Protein AF-A0A6P1ZFP4-F1 (afdb_monomer_lite)

pLDDT: mean 76.43, std 18.22, range [35.16, 96.94]

Structure (mmCIF, N/CA/C/O backbone):
data_AF-A0A6P1ZFP4-F1
#
_entry.id   AF-A0A6P1ZFP4-F1
#
loop_
_atom_site.group_PDB
_atom_site.id
_atom_site.type_symbol
_atom_site.label_atom_id
_atom_site.label_alt_id
_atom_site.label_comp_id
_atom_site.label_asym_id
_atom_site.label_entity_id
_atom_site.label_seq_id
_atom_site.pdbx_PDB_ins_code
_atom_site.Cartn_x
_atom_site.Cartn_y
_atom_site.Cartn_z
_atom_site.occupancy
_atom_site.B_iso_or_equiv
_atom_site.auth_seq_id
_atom_site.auth_comp_id
_atom_site.auth_asym_id
_atom_site.auth_atom_id
_atom_site.pdbx_PDB_model_num
ATOM 1 N N . MET A 1 1 ? -63.102 39.895 -19.842 1.00 38.47 1 MET A N 1
ATOM 2 C CA . MET A 1 1 ? -62.285 38.772 -20.353 1.00 38.47 1 MET A CA 1
ATOM 3 C C . MET A 1 1 ? -60.974 39.329 -20.902 1.00 38.47 1 MET A C 1
ATOM 5 O O . MET A 1 1 ? -60.994 39.958 -21.950 1.00 38.47 1 MET A O 1
ATOM 9 N N . LYS A 1 2 ? -59.855 39.195 -20.175 1.00 37.94 2 LYS A N 1
ATOM 10 C CA . LYS A 1 2 ? -58.508 39.557 -20.659 1.00 37.94 2 LYS A CA 1
ATOM 11 C C . LYS A 1 2 ? -57.759 38.260 -20.965 1.00 37.94 2 LYS A C 1
ATOM 13 O O . LYS A 1 2 ? -57.607 37.426 -20.080 1.00 37.94 2 LYS A O 1
ATOM 18 N N . ALA A 1 3 ? -57.360 38.083 -22.222 1.00 39.78 3 ALA A N 1
ATOM 19 C CA . ALA A 1 3 ? -56.638 36.910 -22.696 1.00 39.78 3 ALA A CA 1
ATOM 20 C C . ALA A 1 3 ? -55.200 36.893 -22.150 1.00 39.78 3 ALA A C 1
ATOM 22 O O . ALA A 1 3 ? -54.473 37.882 -22.261 1.00 39.78 3 ALA A O 1
ATOM 23 N N . ALA A 1 4 ? -54.797 35.761 -21.574 1.00 43.34 4 ALA A N 1
ATOM 24 C CA . ALA A 1 4 ? -53.428 35.495 -21.156 1.00 43.34 4 ALA A CA 1
ATOM 25 C C . ALA A 1 4 ? -52.544 35.231 -22.388 1.00 43.34 4 ALA A C 1
ATOM 27 O O . ALA A 1 4 ? -52.816 34.325 -23.175 1.00 43.34 4 ALA A O 1
ATOM 28 N N . ARG A 1 5 ? -51.475 36.019 -22.559 1.00 43.44 5 ARG A N 1
ATOM 29 C CA . AR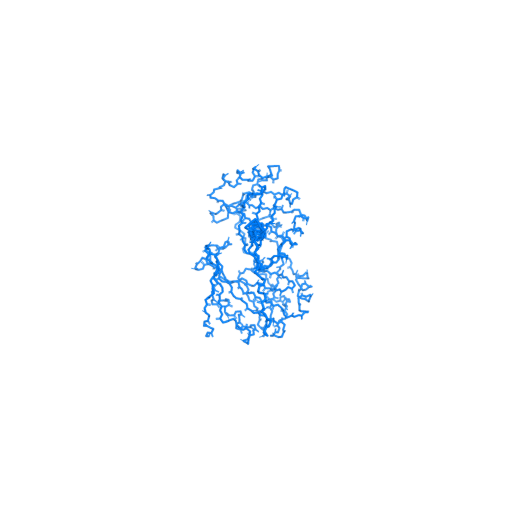G A 1 5 ? -50.406 35.758 -23.536 1.00 43.44 5 ARG A CA 1
ATOM 30 C C . ARG A 1 5 ? -49.386 34.813 -22.904 1.00 43.44 5 ARG A C 1
ATOM 32 O O . ARG A 1 5 ? -48.614 35.218 -22.042 1.00 43.44 5 ARG A O 1
ATOM 39 N N . THR A 1 6 ? -49.366 33.565 -23.351 1.00 46.28 6 THR A N 1
ATOM 40 C CA . THR A 1 6 ? -48.304 32.59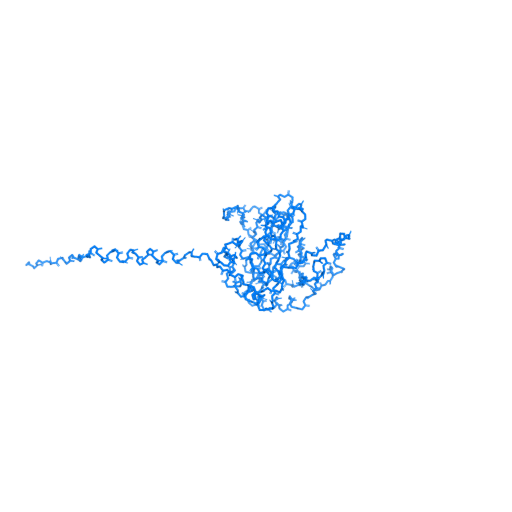8 -23.055 1.00 46.28 6 THR A CA 1
ATOM 41 C C . THR A 1 6 ? -47.050 32.940 -23.864 1.00 46.28 6 THR A C 1
ATOM 43 O O . THR A 1 6 ? -47.033 32.861 -25.092 1.00 46.28 6 THR A O 1
ATOM 46 N N . MET A 1 7 ? -45.985 33.335 -23.168 1.00 36.91 7 MET A N 1
ATOM 47 C CA . MET A 1 7 ? -44.668 33.617 -23.739 1.00 36.91 7 MET A CA 1
ATOM 48 C C . MET A 1 7 ? -43.914 32.292 -23.931 1.00 36.91 7 MET A C 1
ATOM 50 O O . MET A 1 7 ? -43.395 31.716 -22.980 1.00 36.91 7 MET A O 1
ATOM 54 N N . LYS A 1 8 ? -43.884 31.768 -25.163 1.00 43.94 8 LYS A N 1
ATOM 55 C CA . LYS A 1 8 ? -43.031 30.624 -25.524 1.00 43.94 8 LYS A CA 1
ATOM 56 C C . LYS A 1 8 ? -41.588 31.112 -25.676 1.00 43.94 8 LYS A C 1
ATOM 58 O O . LYS A 1 8 ? -41.268 31.749 -26.679 1.00 43.94 8 LYS A O 1
ATOM 63 N N . LEU A 1 9 ? -40.723 30.799 -24.709 1.00 46.34 9 LEU A N 1
ATOM 64 C CA . LEU A 1 9 ? -39.272 30.939 -24.864 1.00 46.34 9 LEU A CA 1
ATOM 65 C C . LEU A 1 9 ? -38.813 30.012 -26.000 1.00 46.34 9 LEU A C 1
ATOM 67 O O . LEU A 1 9 ? -38.795 28.791 -25.858 1.00 46.34 9 LEU A O 1
ATOM 71 N N . ARG A 1 10 ? -38.476 30.588 -27.156 1.00 49.62 10 ARG A N 1
ATOM 72 C CA . ARG A 1 10 ? -37.799 29.878 -28.244 1.00 49.62 10 ARG A CA 1
ATOM 73 C C . ARG A 1 10 ? -36.299 29.988 -28.003 1.00 49.62 10 ARG A C 1
ATOM 75 O O . ARG A 1 10 ? -35.696 30.991 -28.369 1.00 49.62 10 ARG A O 1
ATOM 82 N N . PHE A 1 11 ? -35.702 28.968 -27.394 1.00 47.78 11 PHE A N 1
ATOM 83 C CA . PHE A 1 11 ? -34.252 28.813 -27.438 1.00 47.78 11 PHE A CA 1
ATOM 84 C C . PHE A 1 11 ? -33.867 28.464 -28.875 1.00 47.78 11 PHE A C 1
ATOM 86 O O . PHE A 1 11 ? -34.254 27.425 -29.409 1.00 47.78 11 PHE A O 1
ATOM 93 N N . SER A 1 12 ? -33.166 29.376 -29.536 1.00 51.72 12 SER A N 1
ATOM 94 C CA . SER A 1 12 ? -32.609 29.149 -30.861 1.00 51.72 12 SER A CA 1
ATOM 95 C C . SER A 1 12 ? -31.590 28.007 -30.794 1.00 51.72 12 SER A C 1
ATOM 97 O O . SER A 1 12 ? -30.723 27.996 -29.921 1.00 51.72 12 SER A O 1
ATOM 99 N N . ILE A 1 13 ? -31.685 27.075 -31.746 1.00 55.72 13 ILE A N 1
ATOM 100 C CA . ILE A 1 13 ? -30.852 25.868 -31.908 1.00 55.72 13 ILE A CA 1
ATOM 101 C C . ILE A 1 13 ? -29.339 26.083 -31.643 1.00 55.72 13 ILE A C 1
ATOM 103 O O . ILE A 1 13 ? -28.744 25.202 -31.024 1.00 55.72 13 ILE A O 1
ATOM 107 N N . PRO A 1 14 ? -28.702 27.230 -31.982 1.00 54.09 14 PRO A N 1
ATOM 108 C CA . PRO A 1 14 ? -27.283 27.453 -31.684 1.00 54.09 14 PRO A CA 1
ATOM 109 C C . PRO A 1 14 ? -26.960 27.489 -30.183 1.00 54.09 14 PRO A C 1
ATOM 111 O O . PRO A 1 14 ? -25.905 27.021 -29.773 1.00 54.09 14 PRO A O 1
ATOM 114 N N . VAL A 1 15 ? -27.870 28.006 -29.350 1.00 56.97 15 VAL A N 1
ATOM 115 C CA . VAL A 1 15 ? -27.661 28.129 -27.895 1.00 56.97 15 VAL A CA 1
ATOM 116 C C . VAL A 1 15 ? -27.719 26.755 -27.230 1.00 56.97 15 VAL A C 1
ATOM 118 O O . VAL A 1 15 ? -26.900 26.451 -26.369 1.00 56.97 15 VAL A O 1
ATOM 121 N N . LEU A 1 16 ? -28.634 25.894 -27.683 1.00 54.38 16 LEU A N 1
ATOM 122 C CA . LEU A 1 16 ? -28.721 24.504 -27.229 1.00 54.38 16 LEU A CA 1
ATOM 123 C C . LEU A 1 16 ? -27.471 23.701 -27.612 1.00 54.38 16 LEU A C 1
ATOM 125 O O . LEU A 1 16 ? -27.002 22.890 -26.819 1.00 54.38 16 LEU A O 1
ATOM 129 N N . LEU A 1 17 ? -26.903 23.966 -28.791 1.00 55.00 17 LEU A N 1
ATOM 130 C CA . LEU A 1 17 ? -25.682 23.315 -29.266 1.00 55.00 17 LEU A CA 1
ATOM 131 C C . LEU A 1 17 ? -24.443 23.754 -28.473 1.00 55.00 17 LEU A C 1
ATOM 133 O O . LEU A 1 17 ? -23.638 22.911 -28.094 1.00 55.00 17 LEU A O 1
ATOM 137 N N . ILE A 1 18 ? -24.320 25.045 -28.151 1.00 60.88 18 ILE A N 1
ATOM 138 C CA . ILE A 1 18 ? -23.217 25.568 -27.327 1.00 60.88 18 ILE A CA 1
ATOM 139 C C . ILE A 1 18 ? -23.285 25.006 -25.902 1.00 60.88 18 ILE A C 1
ATOM 141 O O . ILE A 1 18 ? -22.265 24.582 -25.365 1.00 60.88 18 ILE A O 1
ATOM 145 N N . VAL A 1 19 ? -24.479 24.939 -25.306 1.00 59.69 19 VAL A N 1
ATOM 146 C CA . VAL A 1 19 ? -24.668 24.351 -23.970 1.00 59.69 19 VAL A CA 1
ATOM 147 C C . VAL A 1 19 ? -24.377 22.848 -23.986 1.00 59.69 19 VAL A C 1
ATOM 149 O O . VAL A 1 19 ? -23.682 22.362 -23.101 1.00 59.69 19 VAL A O 1
ATOM 152 N N . ALA A 1 20 ? -24.816 22.111 -25.010 1.00 58.91 20 ALA A N 1
ATOM 153 C CA . ALA A 1 20 ? -24.520 20.684 -25.140 1.00 58.91 20 ALA A CA 1
ATOM 154 C C . ALA A 1 20 ? -23.019 20.405 -25.334 1.00 58.91 20 ALA A C 1
ATOM 156 O O . ALA A 1 20 ? -22.498 19.465 -24.742 1.00 58.91 20 ALA A O 1
ATOM 157 N N . VAL A 1 21 ? -22.309 21.236 -26.105 1.00 56.94 21 VAL A N 1
ATOM 158 C CA . VAL A 1 21 ? -20.851 21.130 -26.282 1.00 56.94 21 VAL A CA 1
ATOM 159 C C . VAL A 1 21 ? -20.113 21.501 -24.995 1.00 56.94 21 VAL A C 1
ATOM 161 O O . VAL A 1 21 ? -19.202 20.782 -24.604 1.00 56.94 21 VAL A O 1
ATOM 164 N N . ALA A 1 22 ? -20.530 22.549 -24.280 1.00 54.81 22 ALA A N 1
ATOM 165 C CA . ALA A 1 22 ? -19.939 22.918 -22.992 1.00 54.81 22 ALA A CA 1
ATOM 166 C C . ALA A 1 22 ? -20.158 21.837 -21.918 1.00 54.81 22 ALA A C 1
ATOM 168 O O . ALA A 1 22 ? -19.240 21.532 -21.160 1.00 54.81 22 ALA A O 1
ATOM 169 N N . ILE A 1 23 ? -21.337 21.205 -21.894 1.00 56.38 23 ILE A N 1
ATOM 170 C CA . ILE A 1 23 ? -21.636 20.066 -21.017 1.00 56.38 23 ILE A CA 1
ATOM 171 C C . ILE A 1 23 ? -20.815 18.842 -21.441 1.00 56.38 23 ILE A C 1
ATOM 173 O O . ILE A 1 23 ? -20.198 18.216 -20.592 1.00 56.38 23 ILE A O 1
ATOM 177 N N . ALA A 1 24 ? -20.721 18.521 -22.734 1.00 47.91 24 ALA A N 1
ATOM 178 C CA . ALA A 1 24 ? -19.927 17.387 -23.214 1.00 47.91 24 ALA A CA 1
ATOM 179 C C . ALA A 1 24 ? -18.417 17.566 -22.966 1.00 47.91 24 ALA A C 1
ATOM 181 O O . ALA A 1 24 ? -17.735 16.599 -22.634 1.00 47.91 24 ALA A O 1
ATOM 182 N N . ILE A 1 25 ? -17.896 18.791 -23.080 1.00 48.88 25 ILE A N 1
ATOM 183 C CA . ILE A 1 25 ? -16.517 19.125 -22.704 1.00 48.88 25 ILE A CA 1
ATOM 184 C C . ILE A 1 25 ? -16.365 19.016 -21.180 1.00 48.88 25 ILE A C 1
ATOM 186 O O . ILE A 1 25 ? -15.467 18.322 -20.719 1.00 48.88 25 ILE A O 1
ATOM 190 N N . GLY A 1 26 ? -17.286 19.584 -20.395 1.00 39.91 26 GLY A N 1
ATOM 191 C CA . GLY A 1 26 ? -17.287 19.463 -18.932 1.00 39.91 26 GLY A CA 1
ATOM 192 C C . GLY A 1 26 ? -17.335 18.012 -18.431 1.00 39.91 26 GLY A C 1
ATOM 193 O O . GLY A 1 26 ? -16.608 17.664 -17.507 1.00 39.91 26 GLY A O 1
ATOM 194 N N . PHE A 1 27 ? -18.106 17.138 -19.086 1.00 42.03 27 PHE A N 1
ATOM 195 C CA . PHE A 1 27 ? -18.176 15.706 -18.772 1.00 42.03 27 PHE A CA 1
ATOM 196 C C . PHE A 1 27 ? -16.938 14.925 -19.227 1.00 42.03 27 PHE A C 1
ATOM 198 O O . PHE A 1 27 ? -16.546 13.982 -18.546 1.00 42.03 27 PHE A O 1
ATOM 205 N N . LYS A 1 28 ? -16.279 15.316 -20.328 1.00 37.56 28 LYS A N 1
ATOM 206 C CA . LYS A 1 28 ? -14.995 14.711 -20.727 1.00 37.56 28 LYS A CA 1
ATOM 207 C C . LYS A 1 28 ? -13.862 15.036 -19.751 1.00 37.56 28 LYS A C 1
ATOM 209 O O . LYS A 1 28 ? -12.974 14.209 -19.583 1.00 37.56 28 LYS A O 1
ATOM 214 N N . TYR A 1 29 ? -13.910 16.189 -19.085 1.00 41.69 29 TYR A N 1
ATOM 215 C CA . TYR A 1 29 ? -12.939 16.557 -18.048 1.00 41.69 29 TYR A CA 1
ATOM 216 C C . TYR A 1 29 ? -13.292 16.026 -16.647 1.00 41.69 29 TYR A C 1
ATOM 218 O O . TYR A 1 29 ? -12.421 15.995 -15.784 1.00 41.69 29 TYR A O 1
ATOM 226 N N . ALA A 1 30 ? -14.524 15.560 -16.414 1.00 38.69 30 ALA A N 1
ATOM 227 C CA . ALA A 1 30 ? -14.966 15.075 -15.101 1.00 38.69 30 ALA A CA 1
ATOM 228 C C . ALA A 1 30 ? -14.474 13.656 -14.735 1.00 38.69 30 ALA A C 1
ATOM 230 O O . ALA A 1 30 ? -14.651 13.236 -13.595 1.00 38.69 30 ALA A O 1
ATOM 231 N N . HIS A 1 31 ? -13.838 12.926 -15.660 1.00 46.97 31 HIS A N 1
ATOM 232 C CA . HIS A 1 31 ? -13.313 11.574 -15.412 1.00 46.97 31 HIS A CA 1
ATOM 233 C C . HIS A 1 31 ? -11.935 11.329 -16.044 1.00 46.97 31 HIS A C 1
ATOM 235 O O . HIS A 1 31 ? -11.637 10.215 -16.474 1.00 46.97 31 HIS A O 1
ATOM 241 N N . ALA A 1 32 ? -11.075 12.349 -16.117 1.00 59.62 32 ALA A N 1
ATOM 242 C CA . ALA A 1 32 ? -9.662 12.082 -16.362 1.00 59.62 32 ALA A CA 1
ATOM 243 C C . ALA A 1 32 ? -9.107 11.354 -15.127 1.00 59.62 32 ALA A C 1
ATOM 245 O O . ALA A 1 32 ? -9.065 11.925 -14.038 1.00 59.62 32 ALA A O 1
ATOM 246 N N . GLN A 1 33 ? -8.756 10.075 -15.282 1.00 77.81 33 GLN A N 1
ATOM 247 C CA . GLN A 1 33 ? -8.064 9.299 -14.253 1.00 77.81 33 GLN A CA 1
ATOM 248 C C . GLN A 1 33 ? -6.852 10.092 -13.765 1.00 77.81 33 GLN A C 1
ATOM 250 O O . GLN A 1 33 ? -6.087 10.604 -14.584 1.00 77.81 33 GLN A O 1
ATOM 255 N N . ALA A 1 34 ? -6.701 10.227 -12.447 1.00 89.94 34 ALA A N 1
ATOM 256 C CA . ALA A 1 34 ? -5.588 10.968 -11.873 1.00 89.94 34 ALA A CA 1
ATOM 257 C C . ALA A 1 34 ? -4.262 10.317 -12.283 1.00 89.94 34 ALA A C 1
ATOM 259 O O . ALA A 1 34 ? -4.114 9.095 -12.208 1.00 89.94 34 ALA A O 1
ATOM 260 N N . GLN A 1 35 ? -3.311 11.133 -12.731 1.00 94.06 35 GLN A N 1
ATOM 261 C CA . GLN A 1 35 ? -2.042 10.673 -13.290 1.00 94.06 35 GLN A CA 1
ATOM 262 C C . GLN A 1 35 ? -0.862 11.226 -12.500 1.00 94.06 35 GLN A C 1
ATOM 264 O O . GLN A 1 35 ? -0.831 12.415 -12.176 1.00 94.06 35 GLN A O 1
ATOM 269 N N . PHE A 1 36 ? 0.114 10.363 -12.228 1.00 93.75 36 PHE A N 1
ATOM 270 C CA . PHE A 1 36 ? 1.433 10.760 -11.759 1.00 93.75 36 PHE A CA 1
ATOM 271 C C . PHE A 1 36 ? 2.450 10.541 -12.870 1.00 93.75 36 PHE A C 1
ATOM 273 O O . PHE A 1 36 ? 2.776 9.399 -13.199 1.00 93.75 36 PHE A O 1
ATOM 280 N N . ASP A 1 37 ? 2.958 11.640 -13.422 1.00 94.69 37 ASP A N 1
ATOM 281 C CA . ASP A 1 37 ? 3.977 11.591 -14.462 1.00 94.69 37 ASP A CA 1
ATOM 282 C C . ASP A 1 37 ? 5.369 11.468 -13.836 1.00 94.69 37 ASP A C 1
ATOM 284 O O . ASP A 1 37 ? 5.882 12.368 -13.160 1.00 94.69 37 ASP A O 1
ATOM 288 N N . VAL A 1 38 ? 5.973 10.298 -14.017 1.00 92.75 38 VAL A N 1
ATOM 289 C CA . VAL A 1 38 ? 7.337 10.023 -13.588 1.00 92.75 38 VAL A CA 1
ATOM 290 C C . VAL A 1 38 ? 8.271 10.798 -14.505 1.00 92.75 38 VAL A C 1
ATOM 292 O O . VAL A 1 38 ? 8.237 10.640 -15.717 1.00 92.75 38 VAL A O 1
ATOM 295 N N . SER A 1 39 ? 9.149 11.609 -13.922 1.00 93.75 39 SER A N 1
ATOM 296 C CA . SER A 1 39 ? 10.196 12.317 -14.653 1.00 93.75 39 SER A CA 1
ATOM 297 C C . SER A 1 39 ? 11.565 11.826 -14.202 1.00 93.75 39 SER A C 1
ATOM 299 O O . SER A 1 39 ? 11.722 11.360 -13.071 1.00 93.75 39 SER A O 1
ATOM 301 N N . CYS A 1 40 ? 12.598 12.011 -15.025 1.00 94.44 40 CYS A N 1
ATOM 302 C CA . CYS A 1 40 ? 13.964 11.662 -14.626 1.00 94.44 40 CYS A CA 1
ATOM 303 C C . CYS A 1 40 ? 14.439 12.420 -13.378 1.00 94.44 40 CYS A C 1
ATOM 305 O O . CYS A 1 40 ? 15.275 11.915 -12.639 1.00 94.44 40 CYS A O 1
ATOM 307 N N . SER A 1 41 ? 13.867 13.593 -13.080 1.00 94.38 41 SER A N 1
ATOM 308 C CA . SER A 1 41 ? 14.185 14.341 -11.855 1.00 94.38 41 SER A CA 1
ATOM 309 C C . SER A 1 41 ? 13.621 13.695 -10.577 1.00 94.38 41 SER A C 1
ATOM 311 O O . SER A 1 41 ? 14.126 13.932 -9.474 1.00 94.38 41 SER A O 1
ATOM 313 N N . HIS A 1 42 ? 12.602 12.838 -10.710 1.00 94.62 42 HIS A N 1
ATOM 314 C CA . HIS A 1 42 ? 12.065 12.050 -9.601 1.00 94.62 42 HIS A CA 1
ATOM 315 C C . HIS A 1 42 ? 12.967 10.868 -9.238 1.00 94.62 42 HIS A C 1
ATOM 317 O O . HIS A 1 42 ? 12.795 10.302 -8.163 1.00 94.62 42 HIS A O 1
ATOM 323 N N . LEU A 1 43 ? 13.930 10.494 -10.086 1.00 92.94 43 LEU A N 1
ATOM 324 C CA . LEU A 1 43 ? 14.656 9.231 -9.986 1.00 92.94 43 LEU A CA 1
ATOM 325 C C . LEU A 1 43 ? 16.148 9.444 -9.690 1.00 92.94 43 LEU A C 1
ATOM 327 O O . LEU A 1 43 ? 16.797 10.325 -10.241 1.00 92.94 43 LEU A O 1
ATOM 331 N N . LYS A 1 44 ? 16.699 8.611 -8.804 1.00 89.00 44 LYS A N 1
ATOM 332 C CA . LYS A 1 44 ? 18.143 8.449 -8.571 1.00 89.00 44 LYS A CA 1
ATOM 333 C C . LYS A 1 44 ? 18.744 7.375 -9.472 1.00 89.00 44 LYS A C 1
ATOM 335 O O . LYS A 1 44 ? 19.856 7.543 -9.952 1.00 89.00 44 LYS A O 1
ATOM 340 N N . LYS A 1 45 ? 18.041 6.252 -9.630 1.00 87.69 45 LYS A N 1
ATOM 341 C CA . LYS A 1 45 ? 18.444 5.118 -10.472 1.00 87.69 45 LYS A CA 1
ATOM 342 C C . LYS A 1 45 ? 17.216 4.310 -10.890 1.00 87.69 45 LYS A C 1
ATOM 344 O O . LYS A 1 45 ? 16.202 4.309 -10.191 1.00 87.69 45 LYS A O 1
ATOM 349 N N . MET A 1 46 ? 17.339 3.594 -11.996 1.00 88.94 46 MET A N 1
ATOM 350 C CA . MET A 1 46 ? 16.421 2.549 -12.436 1.00 88.94 46 MET A CA 1
ATOM 351 C C . MET A 1 46 ? 17.207 1.262 -12.626 1.00 88.94 46 MET A C 1
ATOM 353 O O . MET A 1 46 ? 18.368 1.305 -13.022 1.00 88.94 46 MET A O 1
ATOM 357 N N . TYR A 1 47 ? 16.590 0.117 -12.370 1.00 83.50 47 TYR A N 1
ATOM 358 C CA . TYR A 1 47 ? 17.219 -1.164 -12.673 1.00 83.50 47 TYR A CA 1
ATOM 359 C C . TYR A 1 47 ? 16.177 -2.214 -13.032 1.00 83.50 47 TYR A C 1
ATOM 361 O O . TYR A 1 47 ? 15.054 -2.209 -12.522 1.00 83.50 47 TYR A O 1
ATOM 369 N N . VAL A 1 48 ? 16.568 -3.121 -13.922 1.00 82.19 48 VAL A N 1
ATOM 370 C CA . VAL A 1 48 ? 15.743 -4.251 -14.348 1.00 82.19 48 VAL A CA 1
ATOM 371 C C . VAL A 1 48 ? 16.174 -5.483 -13.581 1.00 82.19 48 VAL A C 1
ATOM 373 O O . VAL A 1 48 ? 17.281 -5.973 -13.795 1.00 82.19 48 VAL A O 1
ATOM 376 N N . TYR A 1 49 ? 15.292 -6.003 -12.737 1.00 73.12 49 TYR A N 1
ATOM 377 C CA . TYR A 1 49 ? 15.546 -7.208 -11.959 1.00 73.12 49 TYR A CA 1
ATOM 378 C C . TYR A 1 49 ? 14.551 -8.307 -12.317 1.00 73.12 49 TYR A C 1
ATOM 380 O O . TYR A 1 49 ? 13.449 -8.052 -12.811 1.00 73.12 49 TYR A O 1
ATOM 388 N N . GLU A 1 50 ? 14.958 -9.544 -12.055 1.00 67.06 50 GLU A N 1
ATOM 389 C CA . GLU A 1 50 ? 14.087 -10.704 -12.150 1.00 67.06 50 GLU A CA 1
ATOM 390 C C . GLU A 1 50 ? 13.822 -11.231 -10.750 1.00 67.06 50 GLU A C 1
ATOM 392 O O . GLU A 1 50 ? 14.744 -11.542 -9.998 1.00 67.06 50 GLU A O 1
ATOM 397 N N . LEU A 1 51 ? 12.549 -11.328 -10.393 1.00 59.53 51 LEU A N 1
ATOM 398 C CA . LEU A 1 51 ? 12.130 -11.904 -9.127 1.00 59.53 51 LEU A CA 1
ATOM 399 C C . LEU A 1 51 ? 11.091 -12.972 -9.418 1.00 59.53 51 LEU A C 1
ATOM 401 O O . LEU A 1 51 ? 10.026 -12.673 -9.954 1.00 59.53 51 LEU A O 1
ATOM 405 N N . ARG A 1 52 ? 11.418 -14.220 -9.061 1.00 58.69 52 ARG A N 1
ATOM 406 C CA . ARG A 1 52 ? 10.521 -15.380 -9.201 1.00 58.69 52 ARG A CA 1
ATOM 407 C C . ARG A 1 52 ? 9.960 -15.527 -10.629 1.00 58.69 52 ARG A C 1
ATOM 409 O O . ARG A 1 52 ? 8.760 -15.652 -10.840 1.00 58.69 52 ARG A O 1
ATOM 416 N N . GLY A 1 53 ? 10.843 -15.442 -11.628 1.00 62.91 53 GLY A N 1
ATOM 417 C CA . GLY A 1 53 ? 10.483 -15.593 -13.044 1.00 62.91 53 GLY A CA 1
ATOM 418 C C . GLY A 1 53 ? 9.720 -14.415 -13.658 1.00 62.91 53 GLY A C 1
ATOM 419 O O . GLY A 1 53 ? 9.257 -14.523 -14.789 1.00 62.91 53 GLY A O 1
ATOM 420 N N . GLN A 1 54 ? 9.580 -13.296 -12.941 1.00 65.69 54 GLN A N 1
ATOM 421 C CA . GLN A 1 54 ? 9.001 -12.064 -13.472 1.00 65.69 54 GLN A CA 1
ATOM 422 C C . GLN A 1 54 ? 10.066 -10.996 -13.657 1.00 65.69 54 GLN A C 1
ATOM 424 O O . GLN A 1 54 ? 10.814 -10.692 -12.727 1.00 65.69 54 GLN A O 1
ATOM 429 N N . THR A 1 55 ? 10.073 -10.377 -14.832 1.00 76.25 55 THR A N 1
ATOM 430 C CA . THR A 1 55 ? 10.889 -9.198 -15.098 1.00 76.25 55 THR A CA 1
ATOM 431 C C . THR A 1 55 ? 10.169 -7.949 -14.606 1.00 76.25 55 THR A C 1
ATOM 433 O O . THR A 1 55 ? 9.020 -7.687 -14.976 1.00 76.25 55 THR A O 1
ATOM 436 N N . LYS A 1 56 ? 10.865 -7.145 -13.799 1.00 82.12 56 LYS A N 1
ATOM 437 C CA . LYS A 1 56 ? 10.358 -5.872 -13.294 1.00 82.12 56 LYS A CA 1
ATOM 438 C C . LYS A 1 56 ? 11.360 -4.742 -13.528 1.00 82.12 56 LYS A C 1
ATOM 440 O O . LYS A 1 56 ? 12.561 -4.912 -13.322 1.00 82.12 56 LYS A O 1
ATOM 445 N N . LEU A 1 57 ? 10.852 -3.576 -13.915 1.00 83.81 57 LEU A N 1
ATOM 446 C CA . LEU A 1 57 ? 11.584 -2.312 -13.889 1.00 83.81 57 LEU A CA 1
ATOM 447 C C . LEU A 1 57 ? 11.339 -1.645 -12.538 1.00 83.81 57 LEU A C 1
ATOM 449 O O . LEU A 1 57 ? 10.198 -1.308 -12.220 1.00 83.81 57 LEU A O 1
ATOM 453 N N . ASN A 1 58 ? 12.393 -1.479 -11.742 1.00 83.56 58 ASN A N 1
ATOM 454 C CA . ASN A 1 58 ? 12.315 -0.764 -10.478 1.00 83.56 58 ASN A CA 1
ATOM 455 C C . ASN A 1 58 ? 12.737 0.695 -10.616 1.00 83.56 58 ASN A C 1
ATOM 457 O O . ASN A 1 58 ? 13.682 1.013 -11.344 1.00 83.56 58 ASN A O 1
ATOM 461 N N . PHE A 1 59 ? 12.110 1.542 -9.809 1.00 83.62 59 PHE A N 1
ATOM 462 C CA . PHE A 1 59 ? 12.482 2.934 -9.625 1.00 83.62 59 PHE A CA 1
ATOM 463 C C . PHE A 1 59 ? 13.101 3.114 -8.244 1.00 83.62 59 PHE A C 1
ATOM 465 O O . PHE A 1 59 ? 12.631 2.551 -7.259 1.00 83.62 59 PHE A O 1
ATOM 472 N N . VAL A 1 60 ? 14.173 3.894 -8.170 1.00 82.44 60 VAL A N 1
ATOM 473 C CA . VAL A 1 60 ? 14.670 4.419 -6.901 1.00 82.44 60 VAL A CA 1
ATOM 474 C C . VAL A 1 60 ? 14.570 5.919 -6.970 1.00 82.44 60 VAL A C 1
ATOM 476 O O . VAL A 1 60 ? 15.211 6.551 -7.807 1.00 82.44 60 VAL A O 1
ATOM 479 N N . GLU A 1 61 ? 13.763 6.484 -6.091 1.00 87.12 61 GLU A N 1
ATOM 480 C CA . GLU A 1 61 ? 13.364 7.877 -6.145 1.00 87.12 61 GLU A CA 1
ATOM 481 C C . GLU A 1 61 ? 14.377 8.794 -5.443 1.00 87.12 61 GLU A C 1
ATOM 483 O O . GLU A 1 61 ? 15.085 8.424 -4.495 1.00 87.12 61 GLU A O 1
ATOM 488 N N . THR A 1 62 ? 14.441 10.043 -5.897 1.00 86.75 62 THR A N 1
ATOM 489 C CA . THR A 1 62 ? 15.051 11.133 -5.130 1.00 86.75 62 THR A CA 1
ATOM 490 C C . THR A 1 62 ? 14.190 11.450 -3.908 1.00 86.75 62 THR A C 1
ATOM 492 O O . THR A 1 62 ? 13.014 11.103 -3.868 1.00 86.75 62 THR A O 1
ATOM 495 N N . SER A 1 63 ? 14.732 12.147 -2.901 1.00 83.00 63 SER A N 1
ATOM 496 C CA . SER A 1 63 ? 13.915 12.581 -1.752 1.00 83.00 63 SER A CA 1
ATOM 497 C C . SER A 1 63 ? 12.720 13.433 -2.197 1.00 83.00 63 SER A C 1
ATOM 499 O O . SER A 1 63 ? 11.630 13.293 -1.659 1.00 83.00 63 SER A O 1
ATOM 501 N N . LYS A 1 64 ? 12.919 14.255 -3.236 1.00 91.00 64 LYS A N 1
ATOM 502 C CA . LYS A 1 64 ? 11.852 15.025 -3.874 1.00 91.00 64 LYS A CA 1
ATOM 503 C C . LYS A 1 64 ? 10.842 14.123 -4.592 1.00 91.00 64 LYS A C 1
ATOM 505 O O . LYS A 1 64 ? 9.650 14.311 -4.408 1.00 91.00 64 LYS A O 1
ATOM 510 N N . GLY A 1 65 ? 11.302 13.133 -5.362 1.00 89.31 65 GLY A N 1
ATOM 511 C CA . GLY A 1 65 ? 10.423 12.167 -6.031 1.00 89.31 65 GLY A CA 1
ATOM 512 C C . GLY A 1 65 ? 9.551 11.383 -5.049 1.00 89.31 65 GLY A C 1
ATOM 513 O O . GLY A 1 65 ? 8.351 11.258 -5.273 1.00 89.31 65 GLY A O 1
ATOM 514 N N . LYS A 1 66 ? 10.131 10.943 -3.923 1.00 82.00 66 LYS A N 1
ATOM 515 C CA . LYS A 1 66 ? 9.403 10.305 -2.816 1.00 82.00 66 LYS A CA 1
ATOM 516 C C . LYS A 1 66 ? 8.304 11.197 -2.252 1.00 82.00 66 LYS A C 1
ATOM 518 O O . LYS A 1 66 ? 7.170 10.759 -2.088 1.00 82.00 66 LYS A O 1
ATOM 523 N N . GLU A 1 67 ? 8.644 12.449 -1.960 1.00 86.62 67 GLU A N 1
ATOM 524 C CA . GLU A 1 67 ? 7.708 13.424 -1.406 1.00 86.62 67 GLU A CA 1
ATOM 525 C C . GLU A 1 67 ? 6.578 13.753 -2.390 1.00 86.62 67 GLU A C 1
ATOM 527 O O . GLU A 1 67 ? 5.408 13.745 -2.010 1.00 86.62 67 GLU A O 1
ATOM 532 N N . ASP A 1 68 ? 6.909 14.005 -3.656 1.00 93.81 68 ASP A N 1
ATOM 533 C CA . ASP A 1 68 ? 5.927 14.329 -4.690 1.00 93.81 68 ASP A CA 1
ATOM 534 C C . ASP A 1 68 ? 4.991 13.130 -4.955 1.00 93.81 68 ASP A C 1
ATOM 536 O O . ASP A 1 68 ? 3.776 13.316 -5.067 1.00 93.81 68 ASP A O 1
ATOM 540 N N . PHE A 1 69 ? 5.513 11.895 -4.955 1.00 90.00 69 PHE A N 1
ATOM 541 C CA . PHE A 1 69 ? 4.692 10.685 -5.081 1.00 90.00 69 PHE A CA 1
ATOM 542 C C . PHE A 1 69 ? 3.820 10.429 -3.846 1.00 90.00 69 PHE A C 1
ATOM 544 O O . PHE A 1 69 ? 2.641 10.091 -3.973 1.00 90.00 69 PHE A O 1
ATOM 551 N N . TRP A 1 70 ? 4.352 10.662 -2.643 1.00 85.94 70 TRP A N 1
ATOM 552 C CA . TRP A 1 70 ? 3.573 10.577 -1.409 1.00 85.94 70 TRP A CA 1
ATOM 553 C C . TRP A 1 70 ? 2.433 11.596 -1.387 1.00 85.94 70 TRP A C 1
ATOM 555 O O . TRP A 1 70 ? 1.302 11.242 -1.056 1.00 85.94 70 TRP A O 1
ATOM 565 N N . ARG A 1 71 ? 2.679 12.846 -1.798 1.00 88.62 71 ARG A N 1
ATOM 566 C CA . ARG A 1 71 ? 1.628 13.871 -1.913 1.00 88.62 71 ARG A CA 1
ATOM 567 C C . ARG A 1 71 ? 0.561 13.465 -2.924 1.00 88.62 71 ARG A C 1
ATOM 569 O O . ARG A 1 71 ? -0.626 13.609 -2.640 1.00 88.62 71 ARG A O 1
ATOM 576 N N . PHE A 1 72 ? 0.975 12.946 -4.082 1.00 92.62 72 PHE A N 1
ATOM 577 C CA . PHE A 1 72 ? 0.048 12.458 -5.096 1.00 92.62 72 PHE A CA 1
ATOM 578 C C . PHE A 1 72 ? -0.824 11.322 -4.558 1.00 92.62 72 PHE A C 1
ATOM 580 O O . PHE A 1 72 ? -2.046 11.413 -4.626 1.00 92.62 72 PHE A O 1
ATOM 587 N N . THR A 1 73 ? -0.223 10.279 -3.986 1.00 84.56 73 THR A N 1
ATOM 588 C CA . THR A 1 73 ? -0.980 9.134 -3.460 1.00 84.56 73 THR A CA 1
ATOM 589 C C . THR A 1 73 ? -1.863 9.534 -2.278 1.00 84.56 73 THR A C 1
ATOM 591 O O . THR A 1 73 ? -3.011 9.112 -2.222 1.00 84.56 73 THR A O 1
ATOM 594 N N . SER A 1 74 ? -1.408 10.443 -1.412 1.00 78.56 74 SER A N 1
ATOM 595 C CA . SER A 1 74 ? -2.224 10.991 -0.317 1.00 78.56 74 SER A CA 1
ATOM 596 C C . SER A 1 74 ? -3.470 11.730 -0.801 1.00 78.56 74 SER A C 1
ATOM 598 O O . SER A 1 74 ? -4.536 11.594 -0.209 1.00 78.56 74 SER A O 1
ATOM 600 N N . ALA A 1 75 ? -3.365 12.500 -1.886 1.00 84.75 75 ALA A N 1
ATOM 601 C CA . ALA A 1 75 ? -4.503 13.227 -2.450 1.00 84.75 75 ALA A CA 1
ATOM 602 C C . ALA A 1 75 ? -5.517 12.314 -3.167 1.00 84.75 75 ALA A C 1
ATOM 604 O O . ALA A 1 75 ? -6.655 12.723 -3.403 1.00 84.75 75 ALA A O 1
ATOM 605 N N . HIS A 1 76 ? -5.115 11.088 -3.512 1.00 84.62 76 HIS A N 1
ATOM 606 C CA . HIS A 1 76 ? -5.904 10.152 -4.314 1.00 84.62 76 HIS A CA 1
ATOM 607 C C . HIS A 1 76 ? -6.138 8.815 -3.598 1.00 84.62 76 HIS A C 1
ATOM 609 O O . HIS A 1 76 ? -6.401 7.805 -4.252 1.00 84.62 76 HIS A O 1
ATOM 615 N N . THR A 1 77 ? -6.076 8.792 -2.262 1.00 77.94 77 THR A N 1
ATOM 616 C CA . THR A 1 77 ? -6.388 7.601 -1.462 1.00 77.94 77 THR A CA 1
ATOM 617 C C . THR A 1 77 ? -7.773 7.055 -1.832 1.00 77.94 77 THR A C 1
ATOM 619 O O . THR A 1 77 ? -8.740 7.798 -2.007 1.00 77.94 77 THR A O 1
ATOM 622 N N . HIS A 1 78 ? -7.856 5.737 -1.992 1.00 70.56 78 HIS A N 1
ATOM 623 C CA . HIS A 1 78 ? -9.011 4.967 -2.458 1.00 70.56 78 HIS A CA 1
ATOM 624 C C . HIS A 1 78 ? -9.474 5.258 -3.897 1.00 70.56 78 HIS A C 1
ATOM 626 O O . HIS A 1 78 ? -10.572 4.845 -4.285 1.00 70.56 78 HIS A O 1
ATOM 632 N N . GLN A 1 79 ? -8.652 5.914 -4.719 1.00 78.38 79 GLN A N 1
ATOM 633 C CA . GLN A 1 79 ? -8.938 6.160 -6.134 1.00 78.38 79 GLN A CA 1
ATOM 634 C C . GLN A 1 79 ? -8.056 5.298 -7.041 1.00 78.38 79 GLN A C 1
ATOM 636 O O . GLN A 1 79 ? -6.968 4.865 -6.658 1.00 78.38 79 GLN A O 1
ATOM 641 N N . ASN A 1 80 ? -8.539 5.049 -8.258 1.00 81.38 80 ASN A N 1
ATOM 642 C CA . ASN A 1 80 ? -7.716 4.472 -9.316 1.00 81.38 80 ASN A CA 1
ATOM 643 C C . ASN A 1 80 ? -6.884 5.592 -9.944 1.00 81.38 80 ASN A C 1
ATOM 645 O O . ASN A 1 80 ? -7.420 6.641 -10.306 1.00 81.38 80 ASN A O 1
ATOM 649 N N . VAL A 1 81 ? -5.587 5.352 -10.079 1.00 86.31 81 VAL A N 1
ATOM 650 C CA . VAL A 1 81 ? -4.605 6.285 -10.624 1.00 86.31 81 VAL A CA 1
ATOM 651 C C . VAL A 1 81 ? -3.827 5.623 -11.753 1.00 86.31 81 VAL A C 1
ATOM 653 O O . VAL A 1 81 ? -3.827 4.399 -11.893 1.00 86.31 81 VAL A O 1
ATOM 656 N N . ALA A 1 82 ? -3.184 6.427 -12.586 1.00 89.00 82 ALA A N 1
ATOM 657 C CA . ALA A 1 82 ? -2.235 5.964 -13.587 1.00 89.00 82 ALA A CA 1
ATOM 658 C C . ALA A 1 82 ? -0.848 6.541 -13.293 1.00 89.00 82 ALA A C 1
ATOM 660 O O . ALA A 1 82 ? -0.700 7.712 -12.952 1.00 89.00 82 ALA A O 1
ATOM 661 N N . ILE A 1 83 ? 0.174 5.710 -13.433 1.00 89.94 83 ILE A N 1
ATOM 662 C CA . ILE A 1 83 ? 1.575 6.116 -13.424 1.00 89.94 83 ILE A CA 1
ATOM 663 C C . ILE A 1 83 ? 1.997 6.222 -14.878 1.00 89.94 83 ILE A C 1
ATOM 665 O O . ILE A 1 83 ? 1.854 5.255 -15.632 1.00 89.94 83 ILE A O 1
ATOM 669 N N . THR A 1 84 ? 2.485 7.390 -15.275 1.00 92.81 84 THR A N 1
ATOM 670 C CA . THR A 1 84 ? 2.834 7.687 -16.663 1.00 92.81 84 THR A CA 1
ATOM 671 C C . THR A 1 84 ? 4.299 8.072 -16.801 1.00 92.81 84 THR A C 1
ATOM 673 O O . THR A 1 84 ? 4.956 8.415 -15.822 1.00 92.81 84 THR A O 1
ATOM 676 N N . PHE A 1 85 ? 4.813 7.994 -18.023 1.00 91.12 85 PHE A N 1
ATOM 677 C CA . PHE A 1 85 ? 6.055 8.642 -18.430 1.00 91.12 85 PHE A CA 1
ATOM 678 C C . PHE A 1 85 ? 5.875 9.192 -19.843 1.00 91.12 85 PHE A C 1
ATOM 680 O O . PHE A 1 85 ? 5.484 8.446 -20.746 1.00 91.12 85 PHE A O 1
ATOM 687 N N . ASP A 1 86 ? 6.126 10.487 -20.039 1.00 87.62 86 ASP A N 1
ATOM 688 C CA . ASP A 1 86 ? 5.895 11.184 -21.312 1.00 87.62 86 ASP A CA 1
ATOM 689 C C . ASP A 1 86 ? 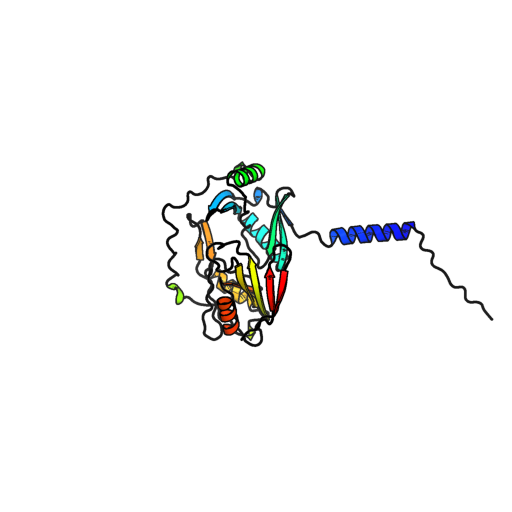4.483 10.916 -21.876 1.00 87.62 86 ASP A C 1
ATOM 691 O O . ASP A 1 86 ? 4.289 10.674 -23.069 1.00 87.62 86 ASP A O 1
ATOM 695 N N . ASN A 1 87 ? 3.470 10.946 -21.000 1.00 84.06 87 ASN A N 1
ATOM 696 C CA . ASN A 1 87 ? 2.058 10.637 -21.292 1.00 84.06 87 ASN A CA 1
ATOM 697 C C . ASN A 1 87 ? 1.757 9.181 -21.702 1.00 84.06 87 ASN A C 1
ATOM 699 O O . ASN A 1 87 ? 0.618 8.870 -22.056 1.00 84.06 87 ASN A O 1
ATOM 703 N N . ASN A 1 88 ? 2.730 8.270 -21.639 1.00 87.50 88 ASN A N 1
ATO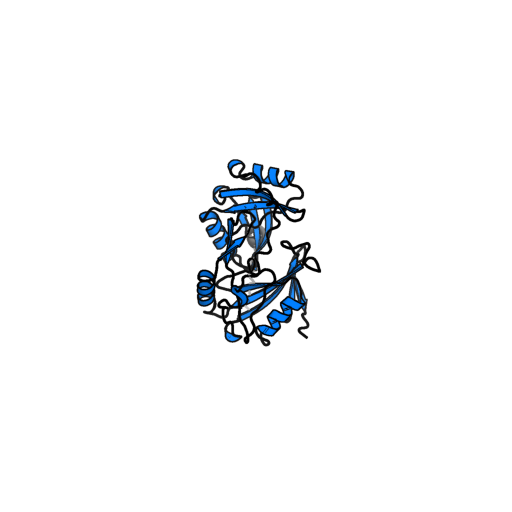M 704 C CA . ASN A 1 88 ? 2.487 6.841 -21.819 1.00 87.50 88 ASN A CA 1
ATOM 705 C C . ASN A 1 88 ? 2.148 6.204 -20.473 1.00 87.50 88 ASN A C 1
ATOM 707 O O . ASN A 1 88 ? 2.897 6.357 -19.510 1.00 87.50 88 ASN A O 1
ATOM 711 N N . VAL A 1 89 ? 1.035 5.473 -20.403 1.00 88.06 89 VAL A N 1
ATOM 712 C CA . VAL A 1 89 ? 0.631 4.756 -19.186 1.00 88.06 89 VAL A CA 1
ATOM 713 C C . VAL A 1 89 ? 1.557 3.562 -18.966 1.00 88.06 89 VAL A C 1
ATOM 715 O O . VAL A 1 89 ? 1.627 2.660 -19.797 1.00 88.06 89 VAL A O 1
ATOM 718 N N . LEU A 1 90 ? 2.255 3.563 -17.831 1.00 85.50 90 LEU A N 1
ATOM 719 C CA . LEU A 1 90 ? 3.128 2.475 -17.390 1.00 85.50 90 LEU A CA 1
ATOM 720 C C . LEU A 1 90 ? 2.380 1.477 -16.502 1.00 85.50 90 LEU A C 1
ATOM 722 O O . LEU A 1 90 ? 2.604 0.272 -16.593 1.00 85.50 90 LEU A O 1
ATOM 726 N N . LEU A 1 91 ? 1.505 1.981 -15.629 1.00 84.50 91 LEU A N 1
ATOM 727 C CA . LEU A 1 91 ? 0.715 1.180 -14.698 1.00 84.50 91 LEU A CA 1
ATOM 728 C C . LEU A 1 91 ? -0.583 1.901 -14.348 1.00 84.50 91 LEU A C 1
ATOM 730 O O . LEU A 1 91 ? -0.575 3.099 -14.084 1.00 84.50 91 LEU A O 1
ATOM 734 N N . GLU A 1 92 ? -1.671 1.147 -14.258 1.00 83.81 92 GLU A N 1
ATOM 735 C CA . GLU A 1 92 ? -2.897 1.577 -13.592 1.00 83.81 92 GLU A CA 1
ATOM 736 C C . GLU A 1 92 ? -3.047 0.795 -12.288 1.00 83.81 92 GLU A C 1
ATOM 738 O O . GLU A 1 92 ? -2.922 -0.437 -12.260 1.00 83.81 92 GLU A O 1
ATOM 743 N N . ASP A 1 93 ? -3.281 1.511 -11.193 1.00 76.50 93 ASP A N 1
ATOM 744 C CA . ASP A 1 93 ? -3.439 0.890 -9.883 1.00 76.50 93 ASP A CA 1
ATOM 745 C C . ASP A 1 93 ? -4.393 1.678 -8.987 1.00 76.50 93 ASP A C 1
ATOM 747 O O . ASP A 1 93 ? -4.679 2.851 -9.228 1.00 76.50 93 ASP A O 1
ATOM 751 N N . ARG A 1 94 ? -4.891 1.030 -7.937 1.00 78.69 94 ARG A N 1
ATOM 752 C CA . ARG A 1 94 ? -5.690 1.674 -6.897 1.00 78.69 94 ARG A CA 1
ATOM 753 C C . ARG A 1 94 ? -4.784 2.084 -5.745 1.00 78.69 94 ARG A C 1
ATOM 755 O O . ARG A 1 94 ? -4.041 1.268 -5.206 1.00 78.69 94 ARG A O 1
ATOM 762 N N . VAL A 1 95 ? -4.872 3.342 -5.323 1.00 72.31 95 VAL A N 1
ATOM 763 C CA . VAL A 1 95 ? -4.140 3.810 -4.143 1.00 72.31 95 VAL A CA 1
ATOM 764 C C . VAL A 1 95 ? -4.894 3.364 -2.899 1.00 72.31 95 VAL A C 1
ATOM 766 O O . VAL A 1 95 ? -5.924 3.932 -2.557 1.00 72.31 95 VAL A O 1
ATOM 769 N N . TYR A 1 96 ? -4.408 2.335 -2.213 1.00 66.81 96 TYR A N 1
ATOM 770 C CA . TYR A 1 96 ? -5.031 1.869 -0.968 1.00 66.81 96 TYR A CA 1
ATOM 771 C C . TYR A 1 96 ? -4.597 2.695 0.246 1.00 66.81 96 TYR A C 1
ATOM 773 O O . TYR A 1 96 ? -5.408 2.967 1.126 1.00 66.81 96 TYR A O 1
ATOM 781 N N . SER A 1 97 ? -3.335 3.125 0.263 1.00 64.94 97 SER A N 1
ATOM 782 C CA . SER A 1 97 ? -2.765 4.036 1.253 1.00 64.94 97 SER A CA 1
ATOM 783 C C . SER A 1 97 ? -1.698 4.922 0.604 1.00 64.94 97 SER A C 1
ATOM 785 O O . SER A 1 97 ? -1.103 4.515 -0.401 1.00 64.94 97 SER A O 1
ATOM 787 N N . PRO A 1 98 ? -1.395 6.091 1.194 1.00 73.75 98 PRO A N 1
ATOM 788 C CA . PRO A 1 98 ? -0.226 6.882 0.832 1.00 73.75 98 PRO A CA 1
ATOM 789 C C . PRO A 1 98 ? 1.059 6.046 0.801 1.00 73.75 98 PRO A C 1
ATOM 791 O O . PRO A 1 98 ? 1.296 5.223 1.687 1.00 73.75 98 PRO A O 1
ATOM 794 N N . THR A 1 99 ? 1.907 6.273 -0.199 1.00 77.44 99 THR A N 1
ATOM 795 C CA . THR A 1 99 ? 3.220 5.625 -0.323 1.00 77.44 99 THR A CA 1
ATOM 796 C C . THR A 1 99 ? 4.229 6.579 -0.945 1.00 77.44 99 THR A C 1
ATOM 798 O O . THR A 1 99 ? 3.903 7.383 -1.812 1.00 77.44 99 THR A O 1
ATOM 801 N N . GLU A 1 100 ? 5.476 6.476 -0.502 1.00 75.06 100 GLU A N 1
ATOM 802 C CA . GLU A 1 100 ? 6.605 7.236 -1.040 1.00 75.06 100 GLU A CA 1
ATOM 803 C C . GLU A 1 100 ? 7.347 6.512 -2.175 1.00 75.06 100 GLU A C 1
ATOM 805 O O . GLU A 1 100 ? 8.285 7.067 -2.738 1.00 75.06 100 GLU A O 1
ATOM 810 N N . SER A 1 101 ? 6.974 5.266 -2.490 1.00 78.00 101 SER A N 1
ATOM 811 C CA . SER A 1 101 ? 7.673 4.433 -3.478 1.00 78.00 101 SER A CA 1
ATOM 812 C C . SER A 1 101 ? 6.795 4.147 -4.688 1.00 78.00 101 SER A C 1
ATOM 814 O O . SER A 1 101 ? 5.719 3.562 -4.539 1.00 78.00 101 SER A O 1
ATOM 816 N N . ILE A 1 102 ? 7.287 4.498 -5.872 1.00 81.88 102 ILE A N 1
ATOM 817 C CA . ILE A 1 102 ? 6.697 4.168 -7.164 1.00 81.88 102 ILE A CA 1
ATOM 818 C C . ILE A 1 102 ? 6.770 2.638 -7.336 1.00 81.88 102 ILE A C 1
ATOM 820 O O . ILE A 1 102 ? 7.854 2.054 -7.236 1.00 81.88 102 ILE A O 1
ATOM 824 N N . PRO A 1 103 ? 5.640 1.954 -7.590 1.00 79.12 103 PRO A N 1
ATOM 825 C CA . PRO A 1 103 ? 5.619 0.517 -7.842 1.00 79.12 103 PRO A CA 1
ATOM 826 C C . PRO A 1 103 ? 6.540 0.098 -8.994 1.00 79.12 103 PRO A C 1
ATOM 828 O O . PRO A 1 103 ? 6.612 0.771 -10.024 1.00 79.12 103 PRO A O 1
ATOM 831 N N . SER A 1 104 ? 7.196 -1.060 -8.860 1.00 81.50 104 SER A N 1
ATOM 832 C CA . SER A 1 104 ? 7.921 -1.652 -9.987 1.00 81.50 104 SER A CA 1
ATOM 833 C C . SER A 1 104 ? 6.947 -2.059 -11.102 1.00 81.50 104 SER A C 1
ATOM 835 O O . SER A 1 104 ? 5.889 -2.632 -10.833 1.00 81.50 104 SER A O 1
ATOM 837 N N . ILE A 1 105 ? 7.336 -1.845 -12.358 1.00 83.12 105 ILE A N 1
ATOM 838 C CA . ILE A 1 105 ? 6.506 -2.151 -13.533 1.00 83.12 105 ILE A CA 1
ATOM 839 C C . ILE A 1 105 ? 6.862 -3.530 -14.070 1.00 83.12 105 ILE A C 1
ATOM 841 O O . ILE A 1 105 ? 8.035 -3.833 -14.279 1.00 83.12 105 ILE A O 1
ATOM 845 N N . HIS A 1 106 ? 5.857 -4.370 -14.303 1.00 81.69 106 HIS A N 1
ATOM 846 C CA . HIS A 1 106 ? 6.054 -5.697 -14.878 1.00 81.69 106 HIS A CA 1
ATOM 847 C C . HIS A 1 106 ? 6.236 -5.624 -16.397 1.00 81.69 106 HIS A C 1
ATOM 849 O O . HIS A 1 106 ? 5.455 -4.974 -17.089 1.00 81.69 106 HIS A O 1
ATOM 855 N N . PHE A 1 107 ? 7.194 -6.387 -16.919 1.00 81.06 107 PHE A N 1
ATOM 856 C CA . PHE A 1 107 ? 7.438 -6.533 -18.353 1.00 81.06 107 PHE A CA 1
ATOM 857 C C . PHE A 1 107 ? 7.441 -8.007 -18.773 1.00 81.06 107 PHE A C 1
ATOM 859 O O . PHE A 1 107 ? 7.751 -8.879 -17.963 1.00 81.06 107 PHE A O 1
ATOM 866 N N . PRO A 1 108 ? 7.101 -8.311 -20.040 1.00 81.94 108 PRO A N 1
ATOM 867 C CA . PRO A 1 108 ? 7.080 -9.685 -20.542 1.00 81.94 108 PRO A CA 1
ATOM 868 C C . PRO A 1 108 ? 8.476 -10.312 -20.668 1.00 81.94 108 PRO A C 1
ATOM 870 O O . PRO A 1 108 ? 8.585 -11.532 -20.743 1.00 81.94 108 PRO A O 1
ATOM 873 N N . SER A 1 109 ? 9.531 -9.497 -20.724 1.00 83.56 109 SER A N 1
ATOM 874 C CA . SER A 1 109 ? 10.918 -9.948 -20.813 1.00 83.56 109 SER A CA 1
ATOM 875 C C . SER A 1 109 ? 11.881 -8.883 -20.298 1.00 83.56 109 SER A C 1
ATOM 877 O O . SER A 1 109 ? 11.548 -7.692 -20.268 1.00 83.56 109 SER A O 1
ATOM 879 N N . ARG A 1 110 ? 13.102 -9.314 -19.953 1.00 84.62 110 ARG A N 1
ATOM 880 C CA . ARG A 1 110 ? 14.223 -8.432 -19.605 1.00 84.62 110 ARG A CA 1
ATOM 881 C C . ARG A 1 110 ? 14.491 -7.389 -20.683 1.00 84.62 110 ARG A C 1
ATOM 883 O O . ARG A 1 110 ? 14.540 -6.207 -20.364 1.00 84.62 110 ARG A O 1
ATOM 890 N N . ASP A 1 111 ? 14.559 -7.809 -21.942 1.00 87.62 111 ASP A N 1
ATOM 891 C CA . ASP A 1 111 ? 14.796 -6.908 -23.074 1.00 87.62 111 ASP A CA 1
ATOM 892 C C . ASP A 1 111 ? 13.725 -5.815 -23.177 1.00 87.62 111 ASP A C 1
ATOM 894 O O . ASP A 1 111 ? 14.053 -4.650 -23.389 1.00 87.62 111 ASP A O 1
ATOM 898 N N . ALA A 1 112 ? 12.448 -6.160 -22.967 1.00 87.94 112 ALA A N 1
ATOM 899 C CA . ALA A 1 112 ? 11.361 -5.183 -22.992 1.00 87.94 112 ALA A CA 1
ATOM 900 C C . ALA A 1 112 ? 11.477 -4.170 -21.841 1.00 87.94 112 ALA A C 1
ATOM 902 O O . ALA A 1 112 ? 11.278 -2.973 -22.051 1.00 87.94 112 ALA A O 1
ATOM 903 N N . ALA A 1 113 ? 11.839 -4.632 -20.639 1.00 87.31 113 ALA A N 1
ATOM 904 C CA . ALA A 1 113 ? 12.068 -3.753 -19.495 1.00 87.31 113 ALA A CA 1
ATOM 905 C C . ALA A 1 113 ? 13.281 -2.836 -19.704 1.00 87.31 113 ALA A C 1
ATOM 907 O O . ALA A 1 113 ? 13.217 -1.647 -19.397 1.00 87.31 113 ALA A O 1
ATOM 908 N N . GLU A 1 114 ? 14.381 -3.367 -20.242 1.00 87.00 114 GLU A N 1
ATOM 909 C CA . GLU A 1 114 ? 15.585 -2.586 -20.529 1.00 87.00 114 GLU A CA 1
ATOM 910 C C . GLU A 1 114 ? 15.335 -1.566 -21.642 1.00 87.00 114 GLU A C 1
ATOM 912 O O . GLU A 1 114 ? 15.784 -0.425 -21.538 1.00 87.00 114 GLU A O 1
ATOM 917 N N . GLN A 1 115 ? 14.577 -1.931 -22.679 1.00 90.56 115 GLN A N 1
ATOM 918 C CA . GLN A 1 115 ? 14.181 -1.005 -23.736 1.00 90.56 115 GLN A CA 1
ATOM 919 C C . GLN A 1 115 ? 13.311 0.131 -23.186 1.00 90.56 115 GLN A C 1
ATOM 921 O O . GLN A 1 115 ? 13.573 1.296 -23.494 1.00 90.56 115 GLN A O 1
ATOM 926 N N . ALA A 1 116 ? 12.332 -0.185 -22.333 1.00 90.56 116 ALA A N 1
ATOM 927 C CA . ALA A 1 116 ? 11.522 0.826 -21.662 1.00 90.56 116 ALA A CA 1
ATOM 928 C C . ALA A 1 116 ? 12.394 1.750 -20.796 1.00 90.56 116 ALA A C 1
ATOM 930 O O . ALA A 1 116 ? 12.353 2.967 -20.968 1.00 90.56 116 ALA A O 1
ATOM 931 N N . ALA A 1 117 ? 13.269 1.194 -19.955 1.00 89.94 117 ALA A N 1
ATOM 932 C CA . ALA A 1 117 ? 14.170 1.976 -19.109 1.00 89.94 117 ALA A CA 1
ATOM 933 C C . ALA A 1 117 ? 15.088 2.913 -19.917 1.00 89.94 117 ALA A C 1
ATOM 935 O O . ALA A 1 117 ? 15.249 4.081 -19.559 1.00 89.94 117 ALA A O 1
ATOM 936 N N . ARG A 1 118 ? 15.647 2.427 -21.037 1.00 90.38 118 ARG A N 1
ATOM 937 C CA . ARG A 1 118 ? 16.479 3.224 -21.956 1.00 90.38 118 ARG A CA 1
ATOM 938 C C . ARG A 1 118 ? 15.694 4.339 -22.644 1.00 90.38 118 ARG A C 1
ATOM 940 O O . ARG A 1 118 ? 16.272 5.387 -22.908 1.00 90.38 118 ARG A O 1
ATOM 947 N N . SER A 1 119 ? 14.410 4.125 -22.934 1.00 90.56 119 SER A N 1
ATOM 948 C CA . SER A 1 119 ? 13.544 5.167 -23.500 1.00 90.56 119 SER A CA 1
ATOM 949 C C . SER A 1 119 ? 13.134 6.231 -22.481 1.00 90.56 119 SER A C 1
ATOM 951 O O . SER A 1 119 ? 12.858 7.356 -22.878 1.00 90.56 119 SER A O 1
ATOM 953 N N . MET A 1 120 ? 13.131 5.891 -21.187 1.00 93.31 120 MET A N 1
ATOM 954 C CA . MET A 1 120 ? 12.746 6.808 -20.117 1.00 93.31 120 MET A CA 1
ATOM 955 C C . MET A 1 120 ? 13.903 7.721 -19.690 1.00 93.31 120 MET A C 1
ATOM 957 O O . MET A 1 120 ? 13.938 8.907 -19.999 1.00 93.31 120 MET A O 1
ATOM 961 N N . CYS A 1 121 ? 14.872 7.164 -18.961 1.00 92.25 121 CYS A N 1
ATOM 962 C CA . CYS A 1 121 ? 15.979 7.909 -18.360 1.00 92.25 121 CYS A CA 1
ATOM 963 C C . CYS A 1 121 ? 17.270 7.094 -18.520 1.00 92.25 121 CYS A C 1
ATOM 965 O O . CYS A 1 121 ? 17.719 6.472 -17.554 1.00 92.25 121 CYS A O 1
ATOM 967 N N . PRO A 1 122 ? 17.861 7.050 -19.730 1.00 92.38 122 PRO A N 1
ATOM 968 C CA . PRO A 1 122 ? 18.946 6.122 -20.055 1.00 92.38 122 PRO A CA 1
ATOM 969 C C . PRO A 1 122 ? 20.166 6.284 -19.142 1.00 92.38 122 PRO A C 1
ATOM 971 O O . PRO A 1 122 ? 20.750 5.288 -18.731 1.00 92.38 122 PRO A O 1
ATOM 974 N N . GLU A 1 123 ? 20.486 7.518 -18.752 1.00 92.69 123 GLU A N 1
ATOM 975 C CA . GLU A 1 123 ? 21.607 7.837 -17.853 1.00 92.69 123 GLU A CA 1
ATOM 976 C C . GLU A 1 123 ? 21.418 7.313 -16.420 1.00 92.69 123 GLU A C 1
ATOM 978 O O . GLU A 1 123 ? 22.368 7.245 -15.645 1.00 92.69 123 GLU A O 1
ATOM 983 N N . LEU A 1 124 ? 20.186 6.959 -16.043 1.00 91.69 124 LEU A N 1
ATOM 984 C CA . LEU A 1 124 ? 19.853 6.446 -14.714 1.00 91.69 124 LEU A CA 1
ATOM 985 C C . LEU A 1 124 ? 19.723 4.922 -14.688 1.00 91.69 124 LEU A C 1
ATOM 987 O O . LEU A 1 124 ? 19.501 4.360 -13.612 1.00 91.69 124 LEU A O 1
ATOM 991 N N . LEU A 1 125 ? 19.826 4.249 -15.840 1.00 90.19 125 LEU A N 1
ATOM 992 C CA . LEU A 1 125 ? 19.776 2.795 -15.910 1.00 90.19 125 LEU A CA 1
ATOM 993 C C . LEU A 1 125 ? 21.068 2.212 -15.331 1.00 90.19 125 LEU A C 1
ATOM 995 O O . LEU A 1 125 ? 22.130 2.264 -15.945 1.00 90.19 125 LEU A O 1
ATOM 999 N N . ALA A 1 126 ? 20.954 1.640 -14.140 1.00 82.44 126 ALA A N 1
ATOM 1000 C CA . ALA A 1 126 ? 22.024 0.918 -13.482 1.00 82.44 126 ALA A CA 1
ATOM 1001 C C . ALA A 1 126 ? 22.012 -0.559 -13.893 1.00 82.44 126 ALA A C 1
ATOM 1003 O O . ALA A 1 126 ? 20.972 -1.120 -14.258 1.00 82.44 126 ALA A O 1
ATOM 1004 N N . GLU A 1 127 ? 23.170 -1.208 -13.771 1.00 75.69 127 GLU A N 1
ATOM 1005 C CA . GLU A 1 127 ? 23.224 -2.666 -13.796 1.00 75.69 127 GLU A CA 1
ATOM 1006 C C . GLU A 1 127 ? 22.305 -3.230 -12.713 1.00 75.69 127 GLU A C 1
ATOM 1008 O O . GLU A 1 127 ? 22.199 -2.683 -11.608 1.00 75.69 127 GLU A O 1
ATOM 1013 N N . SER A 1 128 ? 21.615 -4.322 -13.050 1.00 63.72 128 SER A N 1
ATOM 1014 C CA . SER A 1 128 ? 20.799 -5.002 -12.056 1.00 63.72 128 SER A CA 1
ATOM 1015 C C . SER A 1 128 ? 21.700 -5.423 -10.906 1.00 63.72 128 SER A C 1
ATOM 1017 O O . SER A 1 128 ? 22.758 -6.005 -11.164 1.00 63.72 128 SER A O 1
ATOM 1019 N N . PRO A 1 129 ? 21.279 -5.217 -9.652 1.00 56.97 129 PRO A N 1
ATOM 1020 C CA . PRO A 1 129 ? 21.876 -5.968 -8.568 1.00 56.97 129 PRO A CA 1
ATOM 1021 C C . PRO A 1 129 ? 21.835 -7.460 -8.929 1.00 56.97 129 PRO A C 1
ATOM 1023 O O . PRO A 1 129 ? 20.786 -7.968 -9.342 1.00 56.97 129 PRO A O 1
ATOM 1026 N N . LEU A 1 130 ? 22.994 -8.126 -8.906 1.00 50.12 130 LEU A N 1
ATOM 1027 C CA . LEU A 1 130 ? 23.049 -9.575 -9.081 1.00 50.12 130 LEU A CA 1
ATOM 1028 C C . LEU A 1 130 ? 22.266 -10.191 -7.924 1.00 50.12 130 LEU A C 1
ATOM 1030 O O . LEU A 1 130 ? 22.553 -9.807 -6.784 1.00 50.12 130 LEU A O 1
ATOM 1034 N N . PRO A 1 131 ? 21.354 -11.150 -8.185 1.00 46.16 131 PRO A N 1
ATOM 1035 C CA . PRO A 1 131 ? 20.729 -11.882 -7.110 1.00 46.16 131 PRO A CA 1
ATOM 1036 C C . PRO A 1 131 ? 21.824 -12.428 -6.208 1.00 46.16 131 PRO A C 1
ATOM 1038 O O . PRO A 1 131 ? 22.761 -13.085 -6.679 1.00 46.16 131 PRO A O 1
ATOM 1041 N N . SER A 1 132 ? 21.763 -12.092 -4.924 1.00 40.16 132 SER A N 1
ATOM 1042 C CA . SER A 1 132 ? 22.723 -12.611 -3.966 1.00 40.16 132 SER A CA 1
ATOM 1043 C C . SER A 1 132 ? 22.656 -14.131 -4.074 1.00 40.16 132 SER A C 1
ATOM 1045 O O . SER A 1 132 ? 21.596 -14.734 -3.933 1.00 40.16 132 SER A O 1
ATOM 1047 N N . ALA A 1 133 ? 23.791 -14.782 -4.345 1.00 40.00 133 ALA A N 1
ATOM 1048 C CA . ALA A 1 133 ? 23.859 -16.245 -4.410 1.00 40.00 133 ALA A CA 1
ATOM 1049 C C . ALA A 1 133 ? 23.451 -16.902 -3.076 1.00 40.00 133 ALA A C 1
ATOM 1051 O O . ALA A 1 133 ? 23.225 -18.111 -3.005 1.00 40.00 133 ALA A O 1
ATOM 1052 N N . LYS A 1 134 ? 23.350 -16.106 -2.006 1.00 36.66 134 LYS A N 1
ATOM 1053 C CA . LYS A 1 134 ? 22.599 -16.481 -0.821 1.00 36.66 134 LYS A CA 1
ATOM 1054 C C . LYS A 1 134 ? 21.135 -16.115 -1.058 1.00 36.66 134 LYS A C 1
ATOM 1056 O O . LYS A 1 134 ? 20.872 -14.916 -1.170 1.00 36.66 134 LYS A O 1
ATOM 1061 N N . PRO A 1 135 ? 20.186 -17.080 -1.034 1.00 40.22 135 PRO A N 1
ATOM 1062 C CA . PRO A 1 135 ? 18.782 -16.720 -0.853 1.00 40.22 135 PRO A CA 1
ATOM 1063 C C . PRO A 1 135 ? 18.718 -15.701 0.285 1.00 40.22 135 PRO A C 1
ATOM 1065 O O . PRO A 1 135 ? 19.520 -15.853 1.221 1.00 40.22 135 PRO A O 1
ATOM 1068 N N . PRO A 1 136 ? 17.848 -14.670 0.225 1.00 43.09 136 PRO A N 1
ATOM 1069 C CA . PRO A 1 136 ? 17.631 -13.839 1.392 1.00 43.09 136 PRO A CA 1
ATOM 1070 C C . PRO A 1 136 ? 17.386 -14.832 2.514 1.00 43.09 136 PRO A C 1
ATOM 1072 O O . PRO A 1 136 ? 16.427 -15.610 2.467 1.00 43.09 136 PRO A O 1
ATOM 1075 N N . LEU A 1 137 ? 18.343 -14.903 3.450 1.00 35.16 137 LEU A N 1
ATOM 1076 C CA . LEU A 1 137 ? 18.128 -15.627 4.685 1.00 35.16 137 LEU A CA 1
ATOM 1077 C C . LEU A 1 137 ? 16.751 -15.146 5.122 1.00 35.16 137 LEU A C 1
ATOM 1079 O O . LEU A 1 137 ? 16.503 -13.939 4.983 1.00 35.16 137 LEU A O 1
ATOM 1083 N N . PRO A 1 138 ? 15.835 -16.028 5.559 1.00 39.16 138 PRO A N 1
ATOM 1084 C CA . PRO A 1 138 ? 14.689 -15.526 6.281 1.00 39.16 138 PRO A CA 1
ATOM 108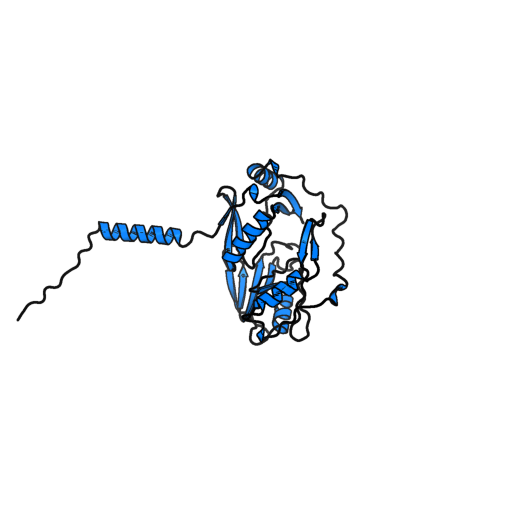5 C C . PRO A 1 138 ? 15.301 -14.571 7.294 1.00 39.16 138 PRO A C 1
ATOM 1087 O O . PRO A 1 138 ? 16.119 -15.003 8.109 1.00 39.16 138 PRO A O 1
ATOM 1090 N N . VAL A 1 139 ? 15.055 -13.265 7.120 1.00 43.50 139 VAL A N 1
ATOM 1091 C CA . VAL A 1 139 ? 15.371 -12.290 8.146 1.00 43.50 139 VAL A CA 1
ATOM 1092 C C . VAL A 1 139 ? 14.524 -12.845 9.252 1.00 43.50 139 VAL A C 1
ATOM 1094 O O . VAL A 1 139 ? 13.296 -12.845 9.131 1.00 43.50 139 VAL A O 1
ATOM 1097 N N . THR A 1 140 ? 15.190 -13.543 10.171 1.00 41.41 140 THR A N 1
ATOM 1098 C CA . THR A 1 140 ? 14.575 -14.303 11.243 1.00 41.41 140 THR A CA 1
ATOM 1099 C C . THR A 1 140 ? 13.422 -13.436 11.709 1.00 41.41 140 THR A C 1
ATOM 1101 O O . THR A 1 140 ? 13.697 -12.247 11.924 1.00 41.41 140 THR A O 1
ATOM 1104 N N . PRO A 1 141 ? 12.159 -13.928 11.757 1.00 44.47 141 PRO A N 1
ATOM 1105 C CA . PRO A 1 141 ? 11.065 -13.126 12.291 1.00 44.47 141 PRO A CA 1
ATOM 1106 C C . PRO A 1 141 ? 11.641 -12.530 13.557 1.00 44.47 141 PRO A C 1
ATOM 1108 O O . PRO A 1 141 ? 12.156 -13.319 14.361 1.00 44.47 141 PRO A O 1
ATOM 1111 N N . PRO A 1 142 ? 11.776 -11.196 13.641 1.00 47.22 142 PRO A N 1
ATOM 1112 C CA . PRO A 1 142 ? 12.648 -10.627 14.641 1.00 47.22 142 PRO A CA 1
ATOM 1113 C C . PRO A 1 142 ? 12.236 -11.236 15.974 1.00 47.22 142 PRO A C 1
ATOM 1115 O O . PRO A 1 142 ? 11.043 -11.419 16.238 1.00 47.22 142 PRO A O 1
ATOM 1118 N N . GLU A 1 143 ? 13.206 -11.509 16.839 1.00 42.59 143 GLU A N 1
ATOM 1119 C CA . GLU A 1 143 ? 12.959 -11.842 18.246 1.00 42.59 143 GLU A CA 1
ATOM 1120 C C . GLU A 1 143 ? 12.048 -10.788 18.948 1.00 42.59 143 GLU A C 1
ATOM 1122 O O . GLU A 1 143 ? 11.661 -10.941 20.103 1.00 42.59 143 GLU A O 1
ATOM 1127 N N . SER A 1 144 ? 11.610 -9.733 18.242 1.00 47.38 144 SER A N 1
ATOM 1128 C CA . SER A 1 144 ? 10.602 -8.737 18.596 1.00 47.38 144 SER A CA 1
ATOM 1129 C C . SER A 1 144 ? 9.130 -9.183 18.519 1.00 47.38 144 SER A C 1
ATOM 1131 O O . SER A 1 144 ? 8.240 -8.328 18.498 1.00 47.38 144 SER A O 1
ATOM 1133 N N . ILE A 1 145 ? 8.799 -10.475 18.633 1.00 52.03 145 ILE A N 1
ATOM 1134 C CA . ILE A 1 145 ? 7.429 -10.877 19.049 1.00 52.03 145 ILE A CA 1
ATOM 1135 C C . ILE A 1 145 ? 7.035 -10.166 20.378 1.00 52.03 145 ILE A C 1
ATOM 1137 O O . ILE A 1 145 ? 5.854 -9.949 20.663 1.00 52.03 145 ILE A O 1
ATOM 1141 N N . ASN A 1 146 ? 8.028 -9.679 21.136 1.00 57.88 146 ASN A N 1
ATOM 1142 C CA . ASN A 1 146 ? 7.872 -8.916 22.374 1.00 57.88 146 ASN A CA 1
ATOM 1143 C C . ASN A 1 146 ? 8.009 -7.380 22.258 1.00 57.88 146 ASN A C 1
ATOM 1145 O O . ASN A 1 146 ? 7.920 -6.705 23.282 1.00 57.88 146 ASN A O 1
ATOM 1149 N N . GLY A 1 147 ? 8.185 -6.802 21.063 1.00 68.00 147 GLY A N 1
ATOM 1150 C CA . GLY A 1 147 ? 8.271 -5.341 20.883 1.00 68.00 147 GLY A CA 1
ATOM 1151 C C . GLY A 1 147 ? 6.968 -4.604 21.244 1.00 68.00 147 GLY A C 1
ATOM 1152 O O . GLY A 1 147 ? 5.915 -5.240 21.355 1.00 68.00 147 GLY A O 1
ATOM 1153 N N . PRO A 1 148 ? 6.982 -3.275 21.459 1.00 82.75 148 PRO A N 1
ATOM 1154 C CA . PRO A 1 148 ? 5.750 -2.525 21.695 1.00 82.75 148 PRO A CA 1
ATOM 1155 C C . PRO A 1 148 ? 4.794 -2.693 20.502 1.00 82.75 148 PRO A C 1
ATOM 1157 O O . PRO A 1 148 ? 5.227 -2.740 19.355 1.00 82.75 148 PRO A O 1
ATOM 1160 N N . ALA A 1 149 ? 3.496 -2.814 20.778 1.00 91.50 149 ALA A N 1
ATOM 1161 C CA . ALA A 1 149 ? 2.448 -2.833 19.760 1.00 91.50 149 ALA A CA 1
ATOM 1162 C C . ALA A 1 149 ? 1.506 -1.659 19.989 1.00 91.50 149 ALA A C 1
ATOM 1164 O O . ALA A 1 149 ? 1.177 -1.353 21.138 1.00 91.50 149 ALA A O 1
ATOM 1165 N N . PHE A 1 150 ? 1.053 -1.039 18.903 1.00 94.62 150 PHE A N 1
ATOM 1166 C CA . PHE A 1 150 ? 0.069 0.023 18.966 1.00 94.62 150 PHE A CA 1
ATOM 1167 C C . PHE A 1 150 ? -1.253 -0.539 19.506 1.00 94.62 150 PHE A C 1
ATOM 1169 O O . PHE A 1 150 ? -1.808 -1.461 18.896 1.00 94.62 150 PHE A O 1
ATOM 1176 N N . PRO A 1 151 ? -1.747 -0.044 20.653 1.00 95.12 151 PRO A N 1
ATOM 1177 C CA . PRO A 1 151 ? -3.017 -0.491 21.192 1.00 95.12 151 PRO A CA 1
ATOM 1178 C C . PRO A 1 151 ? -4.161 0.118 20.381 1.00 95.12 151 PRO A C 1
ATOM 1180 O O . PRO A 1 151 ? -4.207 1.330 20.168 1.00 95.12 151 PRO A O 1
ATOM 1183 N N . LEU A 1 152 ? -5.089 -0.735 19.965 1.00 94.94 152 LEU A N 1
ATOM 1184 C CA . LEU A 1 152 ? -6.286 -0.367 19.229 1.00 94.94 152 LEU A CA 1
ATOM 1185 C C . LEU A 1 152 ? -7.507 -0.941 19.958 1.00 94.94 152 LEU A C 1
ATOM 1187 O O . LEU A 1 152 ? -7.633 -2.155 20.124 1.00 94.94 152 LEU A O 1
ATOM 1191 N N . SER A 1 153 ? -8.383 -0.063 20.431 1.00 94.31 153 SER A N 1
ATOM 1192 C CA . SER A 1 153 ? -9.696 -0.422 20.975 1.00 94.31 153 SER A CA 1
ATOM 1193 C C . SER A 1 153 ? -10.778 -0.326 19.896 1.00 94.31 153 SER A C 1
ATOM 1195 O O . SER A 1 153 ? -10.540 0.237 18.828 1.00 94.31 153 SER A O 1
ATOM 1197 N N . CYS A 1 154 ? -11.990 -0.829 20.164 1.00 93.38 154 CYS A N 1
ATOM 1198 C CA . CYS A 1 154 ? -13.091 -0.642 19.216 1.00 93.38 154 CYS A CA 1
ATOM 1199 C C . CYS A 1 154 ? -13.416 0.847 18.986 1.00 93.38 154 CYS A C 1
ATOM 1201 O O . CYS A 1 154 ? -13.763 1.221 17.866 1.00 93.38 154 CYS A O 1
ATOM 1203 N N . ASP A 1 155 ? -13.261 1.705 19.998 1.00 94.56 155 ASP A N 1
ATOM 1204 C CA . ASP A 1 155 ? -13.517 3.149 19.886 1.00 94.56 155 ASP A CA 1
ATOM 1205 C C . ASP A 1 155 ? -12.486 3.867 19.003 1.00 94.56 155 ASP A C 1
ATOM 1207 O O . ASP A 1 155 ? -12.800 4.889 18.398 1.00 94.56 155 ASP A O 1
ATOM 1211 N N . ASP A 1 156 ? -11.278 3.308 18.868 1.00 96.06 156 ASP A N 1
ATOM 1212 C CA . ASP A 1 156 ? -10.227 3.843 17.995 1.00 96.06 156 ASP A CA 1
ATOM 1213 C C . ASP A 1 156 ? -10.475 3.536 16.498 1.00 96.06 156 ASP A C 1
ATOM 1215 O O . ASP A 1 156 ? -9.765 4.058 15.636 1.00 96.06 156 ASP A O 1
ATOM 1219 N N . ILE A 1 157 ? -11.462 2.693 16.169 1.00 96.00 157 ILE A N 1
ATOM 1220 C CA . ILE A 1 157 ? -11.748 2.207 14.808 1.00 96.00 157 ILE A CA 1
ATOM 1221 C C . ILE A 1 157 ? -12.988 2.917 14.258 1.00 96.00 157 ILE A C 1
ATOM 1223 O O . ILE A 1 157 ? -14.040 2.884 14.882 1.00 96.00 157 ILE A O 1
ATOM 1227 N N . ALA A 1 158 ? -12.924 3.518 13.074 1.00 95.31 158 ALA A N 1
ATOM 1228 C CA . ALA A 1 158 ? -14.103 4.033 12.375 1.00 95.31 158 ALA A CA 1
ATOM 1229 C C . ALA A 1 158 ? -14.788 2.939 11.545 1.00 95.31 158 ALA A C 1
ATOM 1231 O O . ALA A 1 158 ? -15.996 2.736 11.668 1.00 95.31 158 ALA A O 1
ATOM 1232 N N . SER A 1 159 ? -14.015 2.211 10.740 1.00 95.38 159 SER A N 1
ATOM 1233 C CA . SER A 1 159 ? -14.501 1.129 9.882 1.00 95.38 159 SER A CA 1
ATOM 1234 C C . SER A 1 159 ? -13.422 0.073 9.659 1.00 95.38 159 SER A C 1
ATOM 1236 O O . SER A 1 159 ? -12.231 0.318 9.867 1.00 95.38 159 SER A O 1
ATOM 1238 N N . ILE A 1 160 ? -13.855 -1.116 9.243 1.00 95.81 160 ILE A N 1
ATOM 1239 C CA . ILE A 1 160 ? -12.985 -2.215 8.828 1.00 95.81 160 ILE A CA 1
ATOM 1240 C C . ILE A 1 160 ? -13.443 -2.644 7.436 1.00 95.81 160 ILE A C 1
ATOM 1242 O O . ILE A 1 160 ? -14.627 -2.903 7.230 1.00 95.81 160 ILE A O 1
ATOM 1246 N N . GLU A 1 161 ? -12.514 -2.744 6.492 1.00 94.50 161 GLU A N 1
ATOM 1247 C CA . GLU A 1 161 ? -12.770 -3.223 5.133 1.00 94.50 161 GLU A CA 1
ATOM 1248 C C . GLU A 1 161 ? -11.848 -4.398 4.804 1.00 94.50 161 GLU A C 1
ATOM 1250 O O . GLU A 1 161 ? -10.727 -4.495 5.310 1.00 94.50 161 GLU A O 1
ATOM 1255 N N . VAL A 1 162 ? -12.318 -5.296 3.934 1.00 93.88 162 VAL A N 1
ATOM 1256 C CA . VAL A 1 162 ? -11.504 -6.396 3.405 1.00 93.88 162 VAL A CA 1
ATOM 1257 C C . VAL A 1 162 ? -11.494 -6.334 1.893 1.00 93.88 162 VAL A C 1
ATOM 1259 O O . VAL A 1 162 ? -12.552 -6.399 1.264 1.00 93.88 162 VAL A O 1
ATOM 1262 N N . PHE A 1 163 ? -10.298 -6.284 1.315 1.00 90.62 163 PHE A N 1
ATOM 1263 C CA . PHE A 1 163 ? -10.095 -6.398 -0.123 1.00 90.62 163 PHE A CA 1
ATOM 1264 C C . PHE A 1 163 ? -9.393 -7.709 -0.451 1.00 90.62 163 PHE A C 1
ATOM 1266 O O . PHE A 1 163 ? -8.309 -7.973 0.053 1.00 90.62 163 PHE A O 1
ATOM 1273 N N . LYS A 1 164 ? -9.985 -8.515 -1.328 1.00 88.50 164 LYS A N 1
ATOM 1274 C CA . LYS A 1 164 ? -9.313 -9.602 -2.031 1.00 88.50 164 LYS A CA 1
ATOM 1275 C C . LYS A 1 164 ? -8.664 -9.015 -3.279 1.00 88.50 164 LYS A C 1
ATOM 1277 O O . LYS A 1 164 ? -9.355 -8.683 -4.239 1.00 88.50 164 LYS A O 1
ATOM 1282 N N . GLN A 1 165 ? -7.346 -8.903 -3.262 1.00 82.38 165 GLN A N 1
ATOM 1283 C CA . GLN A 1 165 ? -6.561 -8.313 -4.335 1.00 82.38 165 GLN A CA 1
ATOM 1284 C C . GLN A 1 165 ? -5.729 -9.380 -5.040 1.00 82.38 165 GLN A C 1
ATOM 1286 O O . GLN A 1 165 ? -5.164 -10.269 -4.401 1.00 82.38 165 GLN A O 1
ATOM 1291 N N . LYS A 1 166 ? -5.674 -9.312 -6.375 1.00 73.06 166 LYS A N 1
ATOM 1292 C CA . LYS A 1 166 ? -4.847 -10.224 -7.165 1.00 73.06 166 LYS A CA 1
ATOM 1293 C C . LYS A 1 166 ? -3.392 -10.046 -6.771 1.00 73.06 166 LYS A C 1
ATOM 1295 O O . LYS A 1 166 ? -2.886 -8.929 -6.710 1.00 73.06 166 LYS A O 1
ATOM 1300 N N . ASP A 1 167 ? -2.722 -11.157 -6.528 1.00 67.38 167 ASP A N 1
ATOM 1301 C CA . ASP A 1 167 ? -1.393 -11.129 -5.965 1.00 67.38 167 ASP A CA 1
ATOM 1302 C C . ASP A 1 167 ? -0.350 -10.657 -6.989 1.00 67.38 167 ASP A C 1
ATOM 1304 O O . ASP A 1 167 ? -0.008 -11.360 -7.946 1.00 67.38 167 ASP A O 1
ATOM 1308 N N . ARG A 1 168 ? 0.143 -9.431 -6.790 1.00 57.22 168 ARG A N 1
ATOM 1309 C CA . ARG A 1 168 ? 1.218 -8.813 -7.584 1.00 57.22 168 ARG A CA 1
ATOM 1310 C C . ARG A 1 168 ? 2.598 -8.938 -6.910 1.00 57.22 168 ARG A C 1
ATOM 1312 O O . ARG A 1 168 ? 3.615 -8.622 -7.538 1.00 57.22 168 ARG A O 1
ATOM 1319 N N . ILE A 1 169 ? 2.647 -9.397 -5.653 1.00 49.69 169 ILE A N 1
ATOM 1320 C CA . ILE A 1 169 ? 3.846 -9.391 -4.793 1.00 49.69 169 ILE A CA 1
ATOM 1321 C C . ILE A 1 169 ? 4.352 -10.820 -4.514 1.00 49.69 169 ILE A C 1
ATOM 1323 O O . ILE A 1 169 ? 5.552 -11.065 -4.598 1.00 49.69 169 ILE A O 1
ATOM 1327 N N . TRP A 1 170 ? 3.457 -11.773 -4.251 1.00 48.09 170 TRP A N 1
ATOM 1328 C CA . TRP A 1 170 ? 3.727 -13.115 -3.721 1.00 48.09 170 TRP A CA 1
ATOM 1329 C C . TRP A 1 170 ? 3.166 -14.254 -4.578 1.00 48.09 170 TRP A C 1
ATOM 1331 O O . TRP A 1 170 ? 2.948 -15.330 -4.038 1.00 48.09 170 TRP A O 1
ATOM 1341 N N . ARG A 1 171 ? 2.952 -14.038 -5.885 1.00 43.19 171 ARG A N 1
ATOM 1342 C CA . ARG A 1 171 ? 2.151 -14.877 -6.812 1.00 43.19 171 ARG A CA 1
ATOM 1343 C C . ARG A 1 171 ? 2.298 -16.411 -6.696 1.00 43.19 171 ARG A C 1
ATOM 1345 O O . ARG A 1 171 ? 1.372 -17.111 -7.084 1.00 43.19 171 ARG A O 1
ATOM 1352 N N . ASP A 1 172 ? 3.416 -16.911 -6.169 1.00 42.00 172 ASP A N 1
ATOM 1353 C CA . ASP A 1 172 ? 3.702 -18.341 -5.974 1.00 42.00 172 ASP A CA 1
ATOM 1354 C C . ASP A 1 172 ? 3.349 -18.890 -4.568 1.00 42.00 172 ASP A C 1
ATOM 1356 O O . ASP A 1 172 ? 3.210 -20.098 -4.408 1.00 42.00 172 ASP A O 1
ATOM 1360 N N . ASP A 1 173 ? 3.182 -18.031 -3.551 1.00 47.72 173 ASP A N 1
ATOM 1361 C CA . ASP A 1 173 ? 2.940 -18.408 -2.145 1.00 47.72 173 ASP A CA 1
ATOM 1362 C C . ASP A 1 173 ? 1.510 -18.095 -1.647 1.00 47.72 173 ASP A C 1
ATOM 1364 O O . ASP A 1 173 ? 1.150 -18.464 -0.521 1.00 47.72 173 ASP A O 1
ATOM 1368 N N . SER A 1 174 ? 0.690 -17.382 -2.429 1.00 50.66 174 SER A N 1
ATOM 1369 C CA . SER A 1 174 ? -0.735 -17.188 -2.137 1.00 50.66 174 SER A CA 1
ATOM 1370 C C . SER A 1 174 ? -1.548 -18.359 -2.685 1.00 50.66 174 SER A C 1
ATOM 1372 O O . SER A 1 174 ? -1.538 -18.639 -3.880 1.00 50.66 174 SER A O 1
ATOM 1374 N N . GLY A 1 175 ? -2.273 -19.066 -1.811 1.00 50.62 175 GLY A N 1
ATOM 1375 C CA . GLY A 1 175 ? -2.932 -20.330 -2.168 1.00 50.62 175 GLY A CA 1
ATOM 1376 C C . GLY A 1 175 ? -3.928 -20.243 -3.335 1.00 50.62 175 GLY A C 1
ATOM 1377 O O . GLY A 1 175 ? -4.158 -21.247 -4.002 1.00 50.62 175 GLY A O 1
ATOM 1378 N N . ASP A 1 176 ? -4.504 -19.066 -3.602 1.00 60.81 176 ASP A N 1
ATOM 1379 C CA . ASP A 1 176 ? -5.417 -18.813 -4.724 1.00 60.81 176 ASP A CA 1
ATOM 1380 C C . ASP A 1 176 ? -4.908 -17.760 -5.731 1.00 60.81 176 ASP A C 1
ATOM 1382 O O . ASP A 1 176 ? -5.647 -17.394 -6.645 1.00 60.81 176 ASP A O 1
ATOM 1386 N N . GLY A 1 177 ? -3.665 -17.277 -5.603 1.00 67.38 177 GLY A N 1
ATOM 1387 C CA . GLY A 1 177 ? -3.134 -16.180 -6.424 1.00 67.38 177 GLY A CA 1
ATOM 1388 C C . GLY A 1 177 ? -3.665 -14.794 -6.031 1.00 67.38 177 GLY A C 1
ATOM 1389 O O . GLY A 1 177 ? -3.610 -13.862 -6.842 1.00 67.38 177 GLY A O 1
ATOM 1390 N N . TYR A 1 178 ? -4.206 -14.657 -4.815 1.00 76.50 178 TYR A N 1
ATOM 1391 C CA . TYR A 1 178 ? -4.687 -13.408 -4.224 1.00 76.50 178 TYR A CA 1
ATOM 1392 C C . TYR A 1 178 ? -4.116 -13.213 -2.814 1.00 76.50 178 TYR A C 1
ATOM 1394 O O . TYR A 1 178 ? -3.835 -14.167 -2.095 1.00 76.50 178 TYR A O 1
ATOM 1402 N N . TYR A 1 179 ? -4.021 -11.964 -2.372 1.00 85.56 179 TYR A N 1
ATOM 1403 C CA . TYR A 1 179 ? -3.899 -11.637 -0.954 1.00 85.56 179 TYR A CA 1
ATOM 1404 C C . TYR A 1 179 ? -5.107 -10.825 -0.490 1.00 85.56 179 TYR A C 1
ATOM 1406 O O . TYR A 1 179 ? -5.890 -10.297 -1.279 1.00 85.56 179 TYR A O 1
ATOM 1414 N N . TYR A 1 180 ? -5.267 -10.759 0.822 1.00 89.62 180 TYR A N 1
ATOM 1415 C CA . TYR A 1 180 ? -6.367 -10.111 1.505 1.00 89.62 180 TYR A CA 1
ATOM 1416 C C . TYR A 1 180 ? -5.806 -8.928 2.287 1.00 89.62 180 TYR A C 1
ATOM 1418 O O . TYR A 1 180 ? -4.967 -9.107 3.170 1.00 89.62 180 TYR A O 1
ATOM 1426 N N . LEU A 1 181 ? -6.256 -7.725 1.953 1.00 92.38 181 LEU A N 1
ATOM 1427 C CA . LEU A 1 181 ? -5.959 -6.512 2.700 1.00 92.38 181 LEU A CA 1
ATOM 1428 C C . LEU A 1 181 ? -7.047 -6.310 3.745 1.00 92.38 181 LEU A C 1
ATOM 1430 O O . LEU A 1 181 ? -8.218 -6.201 3.386 1.00 92.38 181 LEU A O 1
ATOM 1434 N N . VAL A 1 182 ? -6.665 -6.245 5.016 1.00 95.19 182 VAL A N 1
ATOM 1435 C CA . VAL A 1 182 ? -7.544 -5.792 6.097 1.00 95.19 182 VAL A CA 1
ATOM 1436 C C . VAL A 1 182 ? -7.224 -4.329 6.357 1.00 95.19 182 VAL A C 1
ATOM 1438 O O . VAL A 1 182 ? -6.176 -4.014 6.917 1.00 95.19 182 VAL A O 1
ATOM 1441 N N . ILE A 1 183 ? -8.112 -3.444 5.913 1.00 95.25 183 ILE A N 1
ATOM 1442 C CA . ILE A 1 183 ? -7.972 -1.995 6.060 1.00 95.25 183 ILE A CA 1
ATOM 1443 C C . ILE A 1 183 ? -8.738 -1.580 7.311 1.00 95.25 183 ILE A C 1
ATOM 1445 O O . ILE A 1 183 ? -9.935 -1.837 7.429 1.00 95.25 183 ILE A O 1
ATOM 1449 N N . ILE A 1 184 ? -8.040 -0.957 8.252 1.00 96.69 184 ILE A N 1
ATOM 1450 C CA . ILE A 1 184 ? -8.602 -0.460 9.503 1.00 96.69 184 ILE A CA 1
ATOM 1451 C C . ILE A 1 184 ? -8.542 1.061 9.452 1.00 96.69 184 ILE A C 1
ATOM 1453 O O . ILE A 1 184 ? -7.472 1.645 9.618 1.00 96.69 184 ILE A O 1
ATOM 1457 N N . THR A 1 185 ? -9.686 1.694 9.214 1.00 96.19 185 THR A N 1
ATOM 1458 C CA . THR A 1 185 ? -9.799 3.154 9.205 1.00 96.19 185 THR A CA 1
ATOM 1459 C C . THR A 1 185 ? -9.958 3.648 10.629 1.00 96.19 185 THR A C 1
ATOM 1461 O O . THR A 1 185 ? -10.765 3.123 11.401 1.00 96.19 185 THR A O 1
ATOM 1464 N N . PHE A 1 186 ? -9.188 4.662 10.994 1.00 96.94 186 PHE A N 1
ATOM 1465 C CA . PHE A 1 186 ? -9.151 5.194 12.343 1.00 96.94 186 PHE A CA 1
ATOM 1466 C C . PHE A 1 186 ? -10.328 6.125 12.643 1.00 96.94 186 PHE A C 1
ATOM 1468 O O . PHE A 1 186 ? -10.782 6.894 11.796 1.00 96.94 186 PHE A O 1
ATOM 1475 N N . ALA A 1 187 ? -10.791 6.103 13.893 1.00 95.12 187 ALA A N 1
ATOM 1476 C CA . ALA A 1 187 ? -11.653 7.151 14.423 1.00 95.12 187 ALA A CA 1
ATOM 1477 C C . ALA A 1 187 ? -10.888 8.492 14.516 1.00 95.12 187 ALA A C 1
ATOM 1479 O O . ALA A 1 187 ? -9.647 8.507 14.564 1.00 95.12 187 ALA A O 1
ATOM 1480 N N . PRO A 1 188 ? -11.594 9.640 14.572 1.00 88.62 188 PRO A N 1
ATOM 1481 C CA . PRO A 1 188 ? -10.948 10.942 14.691 1.00 88.62 188 PRO A CA 1
ATOM 1482 C C . PRO A 1 188 ? -9.930 10.990 15.840 1.00 88.62 188 PRO A C 1
ATOM 1484 O O . PRO A 1 188 ? -10.183 10.498 16.937 1.00 88.62 188 PRO A O 1
ATOM 1487 N N . ASN A 1 189 ? -8.791 11.647 15.602 1.00 85.00 189 ASN A N 1
ATOM 1488 C CA . ASN A 1 189 ? -7.691 11.866 16.557 1.00 85.00 189 ASN A CA 1
ATOM 1489 C C . ASN A 1 189 ? -6.787 10.659 16.884 1.00 85.00 189 ASN A C 1
ATOM 1491 O O . ASN A 1 189 ? -5.789 10.841 17.585 1.00 85.00 189 ASN A O 1
ATOM 1495 N N . VAL A 1 190 ? -7.047 9.462 16.349 1.00 95.81 190 VAL A N 1
ATOM 1496 C CA . VAL A 1 190 ? -6.160 8.294 16.543 1.00 95.81 190 VAL A CA 1
ATOM 1497 C C . VAL A 1 190 ? -4.946 8.349 15.610 1.00 95.81 190 VAL A C 1
ATOM 1499 O O . VAL A 1 190 ? -3.822 8.096 16.050 1.00 95.81 190 VAL A O 1
ATOM 1502 N N . GLY A 1 191 ? -5.152 8.779 14.362 1.00 92.31 191 GLY A N 1
ATOM 1503 C CA . GLY A 1 191 ? -4.140 8.843 13.302 1.00 92.31 191 GLY A CA 1
ATOM 1504 C C . GLY A 1 191 ? -2.815 9.483 13.700 1.00 92.31 191 GLY A C 1
ATOM 1505 O O . GLY A 1 191 ? -1.751 8.889 13.562 1.00 92.31 191 GLY A O 1
ATOM 1506 N N . LYS A 1 192 ? -2.863 10.670 14.313 1.00 92.88 192 LYS A N 1
ATOM 1507 C CA . LYS A 1 192 ? -1.655 11.386 14.764 1.00 92.88 192 LYS A CA 1
ATOM 1508 C C . LYS A 1 192 ? -0.891 10.662 15.870 1.00 92.88 192 LYS A C 1
ATOM 1510 O O . LYS A 1 192 ? 0.311 10.869 16.037 1.00 92.88 192 LYS A O 1
ATOM 1515 N N . ARG A 1 193 ? -1.577 9.883 16.712 1.00 94.94 193 ARG A N 1
ATOM 1516 C CA . ARG A 1 193 ? -0.922 9.038 17.726 1.00 94.94 193 ARG A CA 1
ATOM 1517 C C . ARG A 1 193 ? -0.309 7.810 17.058 1.00 94.94 193 ARG A C 1
ATOM 1519 O O . ARG A 1 193 ? 0.796 7.428 17.428 1.00 94.94 193 ARG A O 1
ATOM 1526 N N . PHE A 1 194 ? -1.004 7.239 16.076 1.00 96.12 194 PHE A N 1
ATOM 1527 C CA . PHE A 1 194 ? -0.516 6.120 15.282 1.00 96.12 194 PHE A CA 1
ATOM 1528 C C . PHE A 1 194 ? 0.744 6.485 14.492 1.00 96.12 194 PHE A C 1
ATOM 1530 O O . PHE A 1 194 ? 1.757 5.817 14.653 1.00 96.12 194 PHE A O 1
ATOM 1537 N N . MET A 1 195 ? 0.758 7.596 13.755 1.00 94.38 195 MET A N 1
ATOM 1538 C CA . MET A 1 195 ? 1.939 7.983 12.973 1.00 94.38 195 MET A CA 1
ATOM 1539 C C . MET A 1 195 ? 3.174 8.256 13.835 1.00 94.38 195 MET A C 1
ATOM 1541 O O . MET A 1 195 ? 4.256 7.791 13.496 1.00 94.38 195 MET A O 1
ATOM 1545 N N . ARG A 1 196 ? 3.020 8.863 15.019 1.00 94.12 196 ARG A N 1
ATOM 1546 C CA . ARG A 1 196 ? 4.131 8.980 15.988 1.00 94.12 196 ARG A CA 1
ATOM 1547 C C . ARG A 1 196 ? 4.668 7.617 16.443 1.00 94.12 196 ARG A C 1
ATOM 1549 O O . ARG A 1 196 ? 5.866 7.452 16.681 1.00 94.12 196 ARG A O 1
ATOM 1556 N N . PHE A 1 197 ? 3.788 6.627 16.579 1.00 94.88 197 PHE A N 1
ATOM 1557 C CA . PHE A 1 197 ? 4.194 5.257 16.878 1.00 94.88 197 PHE A CA 1
ATOM 1558 C C . PHE A 1 197 ? 4.934 4.621 15.692 1.00 94.88 197 PHE A C 1
ATOM 1560 O O . PHE A 1 197 ? 5.975 4.002 15.891 1.00 94.88 197 PHE A O 1
ATOM 1567 N N . VAL A 1 198 ? 4.455 4.818 14.461 1.00 91.25 198 VAL A N 1
ATOM 1568 C CA . VAL A 1 198 ? 5.115 4.338 13.233 1.00 91.25 198 VAL A CA 1
ATOM 1569 C C . VAL A 1 198 ? 6.515 4.942 13.087 1.00 91.25 198 VAL A C 1
ATOM 1571 O O . VAL A 1 198 ? 7.480 4.217 12.860 1.00 91.25 198 VAL A O 1
ATOM 1574 N N . GLU A 1 199 ? 6.661 6.252 13.284 1.00 89.62 199 GLU A N 1
ATOM 1575 C CA . GLU A 1 199 ? 7.948 6.956 13.203 1.00 89.62 199 GLU A CA 1
ATOM 1576 C C . GLU A 1 199 ? 8.976 6.402 14.200 1.00 89.62 199 GLU A C 1
ATOM 1578 O O . GLU A 1 199 ? 10.131 6.162 13.832 1.00 89.62 199 GLU A O 1
ATOM 1583 N N . SER A 1 200 ? 8.541 6.133 15.435 1.00 88.56 200 SER A N 1
ATOM 1584 C CA . SER A 1 200 ? 9.375 5.564 16.505 1.00 88.56 200 SER A CA 1
ATOM 1585 C C . SER A 1 200 ? 9.557 4.045 16.429 1.00 88.56 200 SER A C 1
ATOM 1587 O O . SER A 1 200 ? 10.341 3.485 17.198 1.00 88.56 200 SER A O 1
ATOM 1589 N N . SER A 1 201 ? 8.862 3.367 15.512 1.00 87.69 201 SER A N 1
ATOM 1590 C CA . SER A 1 201 ? 8.963 1.918 15.357 1.00 87.69 201 SER A CA 1
ATOM 1591 C C . SER A 1 201 ? 10.293 1.501 14.716 1.00 87.69 201 SER A C 1
ATOM 1593 O O . SER A 1 201 ? 10.871 2.266 13.929 1.00 87.69 201 SER A O 1
ATOM 1595 N N . PRO A 1 202 ? 10.777 0.276 15.016 1.00 82.38 202 PRO A N 1
ATOM 1596 C CA . PRO A 1 202 ? 11.978 -0.271 14.407 1.00 82.38 202 PRO A CA 1
ATOM 1597 C C . PRO A 1 202 ? 11.905 -0.244 12.886 1.00 82.38 202 PRO A C 1
ATOM 1599 O O . PRO A 1 202 ? 10.872 -0.527 12.277 1.00 82.38 202 PRO A O 1
ATOM 1602 N N . GLU A 1 203 ? 13.035 0.077 12.283 1.00 78.75 203 GLU A N 1
ATOM 1603 C CA . GLU A 1 203 ? 13.209 0.090 10.845 1.00 78.75 203 GLU A CA 1
ATOM 1604 C C . GLU A 1 203 ? 13.959 -1.172 10.415 1.00 78.75 203 GLU A C 1
ATOM 1606 O O . GLU A 1 203 ? 14.905 -1.602 11.079 1.00 78.75 203 GLU A O 1
ATOM 1611 N N . GLN A 1 204 ? 13.509 -1.792 9.329 1.00 72.12 204 GLN A N 1
ATOM 1612 C CA . GLN A 1 204 ? 14.157 -2.938 8.712 1.00 72.12 204 GLN A CA 1
ATOM 1613 C C . GLN A 1 204 ? 14.417 -2.655 7.244 1.00 72.12 204 GLN A C 1
ATOM 1615 O O . GLN A 1 204 ? 13.606 -2.040 6.553 1.00 72.12 204 GLN A O 1
ATOM 1620 N N . TRP A 1 205 ? 15.552 -3.151 6.774 1.00 67.94 205 TRP A N 1
ATOM 1621 C CA . TRP A 1 205 ? 15.988 -2.964 5.407 1.00 67.94 205 TRP A CA 1
ATOM 1622 C C . TRP A 1 205 ? 15.669 -4.213 4.590 1.00 67.94 205 TRP A C 1
ATOM 1624 O O . TRP A 1 205 ? 16.034 -5.330 4.954 1.00 67.94 205 TRP A O 1
AT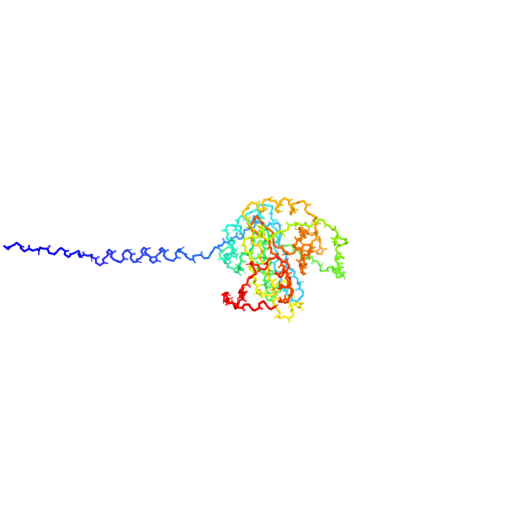OM 1634 N N . LEU A 1 206 ? 14.955 -4.002 3.494 1.00 59.94 206 LEU A N 1
ATOM 1635 C CA . LEU A 1 206 ? 14.586 -4.985 2.491 1.00 59.94 206 LEU A CA 1
ATOM 1636 C C . LEU A 1 206 ? 15.492 -4.867 1.261 1.00 59.94 206 LEU A C 1
ATOM 1638 O O . LEU A 1 206 ? 16.101 -3.825 1.005 1.00 59.94 206 LEU A O 1
ATOM 1642 N N . GLY A 1 207 ? 15.511 -5.940 0.470 1.00 49.56 207 GLY A N 1
ATOM 1643 C CA . GLY A 1 207 ? 16.310 -6.053 -0.747 1.00 49.56 207 GLY A CA 1
ATOM 1644 C C . GLY A 1 207 ? 17.679 -6.673 -0.484 1.00 49.56 207 GLY A C 1
ATOM 1645 O O . GLY A 1 207 ? 18.211 -6.615 0.621 1.00 49.56 207 GLY A O 1
ATOM 1646 N N . GLU A 1 208 ? 18.266 -7.282 -1.511 1.00 42.88 208 GLU A N 1
ATOM 1647 C CA . GLU A 1 208 ? 19.572 -7.956 -1.417 1.00 42.88 208 GLU A CA 1
ATOM 1648 C C . GLU A 1 208 ? 20.714 -6.997 -1.067 1.00 42.88 208 GLU A C 1
ATOM 1650 O O . GLU A 1 208 ? 21.728 -7.410 -0.506 1.00 42.88 208 GLU A O 1
ATOM 1655 N N . HIS A 1 209 ? 20.513 -5.707 -1.338 1.00 45.38 209 HIS A N 1
ATOM 1656 C CA . HIS A 1 209 ? 21.419 -4.626 -0.966 1.00 45.38 209 HIS A CA 1
ATOM 1657 C C . HIS A 1 209 ? 20.946 -3.810 0.233 1.00 45.38 209 HIS A C 1
ATOM 1659 O O . HIS A 1 209 ? 21.573 -2.798 0.537 1.00 45.38 209 HIS A O 1
ATOM 1665 N N . ALA A 1 210 ? 19.872 -4.238 0.908 1.00 57.28 210 ALA A N 1
ATOM 1666 C CA . ALA A 1 210 ? 19.309 -3.538 2.056 1.00 57.28 210 ALA A CA 1
ATOM 1667 C C . ALA A 1 210 ? 19.079 -2.040 1.764 1.00 57.28 210 ALA A C 1
ATOM 1669 O O . ALA A 1 210 ? 19.407 -1.194 2.587 1.00 57.28 210 ALA A O 1
ATOM 1670 N N . ASP A 1 211 ? 18.572 -1.698 0.574 1.00 53.50 211 ASP A N 1
ATOM 1671 C CA . ASP A 1 211 ? 18.383 -0.309 0.137 1.00 53.50 211 ASP A CA 1
ATOM 1672 C C . ASP A 1 211 ? 16.939 0.190 0.295 1.00 53.50 211 ASP A C 1
ATOM 1674 O O . ASP A 1 211 ? 16.678 1.387 0.144 1.00 53.50 211 ASP A O 1
ATOM 1678 N N . ILE A 1 212 ? 16.005 -0.694 0.660 1.00 58.72 212 ILE A N 1
ATOM 1679 C CA . ILE A 1 212 ? 14.600 -0.347 0.887 1.00 58.72 212 ILE A CA 1
ATOM 1680 C C . ILE A 1 212 ? 14.306 -0.383 2.381 1.00 58.72 212 ILE A C 1
ATOM 1682 O O . ILE A 1 212 ? 14.097 -1.439 2.969 1.00 58.72 212 ILE A O 1
ATOM 1686 N N . SER A 1 213 ? 14.244 0.790 2.991 1.00 67.31 213 SER A N 1
ATOM 1687 C CA . SER A 1 213 ? 13.889 0.923 4.398 1.00 67.31 213 SER A CA 1
ATOM 1688 C C . SER A 1 213 ? 12.377 0.843 4.623 1.00 67.31 213 SER A C 1
ATOM 1690 O O . SER A 1 213 ? 11.612 1.543 3.953 1.00 67.31 213 SER A O 1
ATOM 1692 N N . ARG A 1 214 ? 11.925 0.012 5.567 1.00 77.44 214 ARG A N 1
ATOM 1693 C CA . ARG A 1 214 ? 10.511 -0.118 5.957 1.00 77.44 214 ARG A CA 1
ATOM 1694 C C . ARG A 1 214 ? 10.353 -0.172 7.472 1.00 77.44 214 ARG A C 1
ATOM 1696 O O . ARG A 1 214 ? 11.181 -0.735 8.184 1.00 77.44 214 ARG A O 1
ATOM 1703 N N . LYS A 1 215 ? 9.257 0.396 7.975 1.00 83.06 215 LYS A N 1
ATOM 1704 C CA . LYS A 1 215 ? 8.900 0.328 9.397 1.00 83.06 215 LYS A CA 1
ATOM 1705 C C . LYS A 1 215 ? 8.251 -1.015 9.711 1.00 83.06 215 LYS A C 1
ATOM 1707 O O . LYS A 1 215 ? 7.375 -1.465 8.982 1.00 83.06 215 LYS A O 1
ATOM 1712 N N . TYR A 1 216 ? 8.663 -1.630 10.814 1.00 84.38 216 TYR A N 1
ATOM 1713 C CA . TYR A 1 216 ? 8.032 -2.827 11.357 1.00 84.38 216 TYR A CA 1
ATOM 1714 C C . TYR A 1 216 ? 7.100 -2.428 12.501 1.00 84.38 216 TYR A C 1
ATOM 1716 O O . TYR A 1 216 ? 7.549 -2.123 13.608 1.00 84.38 216 TYR A O 1
ATOM 1724 N N . VAL A 1 217 ? 5.798 -2.418 12.227 1.00 88.81 217 VAL A N 1
ATOM 1725 C CA . VAL A 1 217 ? 4.766 -1.941 13.154 1.00 88.81 217 VAL A CA 1
ATOM 1726 C C . VAL A 1 217 ? 3.906 -3.122 13.581 1.00 88.81 217 VAL A C 1
ATOM 1728 O O . VAL A 1 217 ? 3.409 -3.878 12.754 1.00 88.81 217 VAL A O 1
ATOM 1731 N N . GLN A 1 218 ? 3.714 -3.286 14.888 1.00 90.75 218 GLN A N 1
ATOM 1732 C CA . GLN A 1 218 ? 2.808 -4.293 15.440 1.00 90.75 218 GLN A CA 1
ATOM 1733 C C . GLN A 1 218 ? 1.559 -3.624 16.002 1.00 90.75 218 GLN A C 1
ATOM 1735 O O . GLN A 1 218 ? 1.643 -2.561 16.616 1.00 90.75 218 GLN A O 1
ATOM 1740 N N . ILE A 1 219 ? 0.412 -4.283 15.857 1.00 93.94 219 ILE A N 1
ATOM 1741 C CA . ILE A 1 219 ? -0.877 -3.813 16.376 1.00 93.94 219 ILE A CA 1
ATOM 1742 C C . ILE A 1 219 ? -1.396 -4.811 17.401 1.00 93.94 219 ILE A C 1
ATOM 1744 O O . ILE A 1 219 ? -1.235 -6.024 17.247 1.00 93.94 219 ILE A O 1
ATOM 1748 N N . ARG A 1 220 ? -2.025 -4.304 18.459 1.00 94.31 220 ARG A N 1
ATOM 1749 C CA . ARG A 1 220 ? -2.721 -5.112 19.456 1.00 94.31 220 ARG A CA 1
ATOM 1750 C C . ARG A 1 220 ? -4.167 -4.650 19.579 1.00 94.31 220 ARG A C 1
ATOM 1752 O O . ARG A 1 220 ? -4.397 -3.482 19.868 1.00 94.31 220 ARG A O 1
ATOM 1759 N N . ALA A 1 221 ? -5.108 -5.580 19.458 1.00 93.56 221 ALA A N 1
ATOM 1760 C CA . ALA A 1 221 ? -6.533 -5.353 19.686 1.00 93.56 221 ALA A CA 1
ATOM 1761 C C . ALA A 1 221 ? -7.105 -6.448 20.596 1.00 93.56 221 ALA A C 1
ATOM 1763 O O . ALA A 1 221 ? -6.708 -7.607 20.487 1.00 93.56 221 ALA A O 1
ATOM 1764 N N . ASN A 1 222 ? -7.971 -6.079 21.546 1.00 86.94 222 ASN A N 1
ATOM 1765 C CA . ASN A 1 222 ? -8.573 -6.999 22.528 1.00 86.94 222 ASN A CA 1
ATOM 1766 C C . ASN A 1 222 ? -7.560 -7.964 23.183 1.00 86.94 222 ASN A C 1
ATOM 1768 O O . ASN A 1 222 ? -7.780 -9.168 23.284 1.00 86.94 222 ASN A O 1
ATOM 1772 N N . GLY A 1 223 ? -6.391 -7.442 23.571 1.00 85.00 223 GLY A N 1
ATOM 1773 C CA . GLY A 1 223 ? -5.309 -8.226 24.184 1.00 85.00 223 GLY A CA 1
ATOM 1774 C C . GLY A 1 223 ? -4.523 -9.127 23.221 1.00 85.00 223 GLY A C 1
ATOM 1775 O O . GLY A 1 223 ? -3.474 -9.644 23.600 1.00 85.00 223 GLY A O 1
ATOM 1776 N N . THR A 1 224 ? -4.956 -9.249 21.967 1.00 89.38 224 THR A N 1
ATOM 1777 C CA . THR A 1 224 ? -4.341 -10.091 20.938 1.00 89.38 224 THR A CA 1
ATOM 1778 C C . THR A 1 224 ? -3.448 -9.253 20.030 1.00 89.38 224 THR A C 1
ATOM 1780 O O . THR A 1 224 ? -3.836 -8.179 19.572 1.00 89.38 224 THR A O 1
ATOM 1783 N N . ARG A 1 225 ? -2.222 -9.718 19.767 1.00 90.69 225 ARG A N 1
ATOM 1784 C CA . ARG A 1 225 ? -1.369 -9.122 18.727 1.00 90.69 225 ARG A CA 1
ATOM 1785 C C . ARG A 1 225 ? -1.861 -9.596 17.365 1.00 90.69 225 ARG A C 1
ATOM 1787 O O . ARG A 1 225 ? -1.996 -10.796 17.154 1.00 90.69 225 ARG A O 1
ATOM 1794 N N . LEU A 1 226 ? -2.109 -8.660 16.462 1.00 92.00 226 LEU A N 1
ATOM 1795 C CA . LEU A 1 226 ? -2.520 -8.969 15.098 1.00 92.00 226 LEU A CA 1
ATOM 1796 C C . LEU A 1 226 ? -1.281 -9.353 14.285 1.00 92.00 226 LEU A C 1
ATOM 1798 O O . LEU A 1 226 ? -0.238 -8.707 14.397 1.00 92.00 226 LEU A O 1
ATOM 1802 N N . THR A 1 227 ? -1.388 -10.407 13.479 1.00 87.50 227 THR A N 1
ATOM 1803 C CA . THR A 1 227 ? -0.266 -10.934 12.692 1.00 87.50 227 THR A CA 1
ATOM 1804 C C . THR A 1 227 ? -0.531 -10.753 11.204 1.00 87.50 227 THR A C 1
ATOM 1806 O O . THR A 1 227 ? -1.358 -11.470 10.636 1.00 87.50 227 THR A O 1
ATOM 1809 N N . SER A 1 228 ? 0.201 -9.829 10.579 1.00 88.94 228 SER A N 1
ATOM 1810 C CA . SER A 1 228 ? 0.315 -9.730 9.120 1.00 88.94 228 SER A CA 1
ATOM 1811 C C . SER A 1 228 ? 1.238 -10.825 8.582 1.00 88.94 228 SER A C 1
ATOM 1813 O O . SER A 1 228 ? 2.217 -11.199 9.229 1.00 88.94 228 SER A O 1
ATOM 1815 N N . ASP A 1 229 ? 0.927 -11.337 7.392 1.00 84.75 229 ASP A N 1
ATOM 1816 C CA . ASP A 1 229 ? 1.778 -12.291 6.672 1.00 84.75 229 ASP A CA 1
ATOM 1817 C C . ASP A 1 229 ? 2.899 -11.584 5.887 1.00 84.75 229 ASP A C 1
ATOM 1819 O O . ASP A 1 229 ? 3.801 -12.244 5.366 1.00 84.75 229 ASP A O 1
ATOM 1823 N N . ALA A 1 230 ? 2.846 -10.250 5.786 1.00 80.25 230 ALA A N 1
ATOM 1824 C CA . ALA A 1 230 ? 3.847 -9.421 5.122 1.00 80.25 230 ALA A CA 1
ATOM 1825 C C . ALA A 1 230 ? 4.055 -8.080 5.867 1.00 80.25 230 ALA A C 1
ATOM 1827 O O . ALA A 1 230 ? 3.864 -7.019 5.279 1.00 80.25 230 ALA A O 1
ATOM 1828 N N . PRO A 1 231 ? 4.494 -8.094 7.140 1.00 82.31 231 PRO A N 1
ATOM 1829 C CA . PRO A 1 231 ? 4.479 -6.919 8.025 1.00 82.31 231 PRO A CA 1
ATOM 1830 C C . PRO A 1 231 ? 5.332 -5.728 7.559 1.00 82.31 231 PRO A C 1
ATOM 1832 O O . PRO A 1 231 ? 5.085 -4.599 7.963 1.00 82.31 231 PRO A O 1
ATOM 1835 N N . LEU A 1 232 ? 6.341 -5.951 6.710 1.00 78.06 232 LEU A N 1
ATOM 1836 C CA . LEU A 1 232 ? 7.157 -4.875 6.123 1.00 78.06 232 LEU A CA 1
ATOM 1837 C C . LEU A 1 232 ? 6.522 -4.235 4.875 1.00 78.06 232 LEU A C 1
ATOM 1839 O O . LEU A 1 232 ? 7.049 -3.254 4.354 1.00 78.06 232 LEU A O 1
ATOM 1843 N N . TYR A 1 233 ? 5.418 -4.804 4.392 1.00 78.19 233 TYR A N 1
ATOM 1844 C CA . TYR A 1 233 ? 4.624 -4.317 3.264 1.00 78.19 233 TYR A CA 1
ATOM 1845 C C . TYR A 1 233 ? 3.238 -3.823 3.696 1.00 78.19 233 TYR A C 1
ATOM 1847 O O . TYR A 1 233 ? 2.459 -3.400 2.845 1.00 78.19 233 TYR A O 1
ATOM 1855 N N . ASP A 1 234 ? 2.930 -3.870 4.994 1.00 86.25 234 ASP A N 1
ATOM 1856 C CA . ASP A 1 234 ? 1.722 -3.269 5.548 1.00 86.25 234 ASP A CA 1
ATOM 1857 C C . ASP A 1 234 ? 1.698 -1.753 5.263 1.00 86.25 234 ASP A C 1
ATOM 1859 O O . ASP A 1 234 ? 2.736 -1.085 5.204 1.00 86.25 234 ASP A O 1
ATOM 1863 N N . GLY A 1 235 ? 0.498 -1.210 5.055 1.00 86.62 235 GLY A N 1
ATOM 1864 C CA . GLY A 1 235 ? 0.289 0.204 4.733 1.00 86.62 235 GLY A CA 1
ATOM 1865 C C . GLY A 1 235 ? 0.007 1.027 5.987 1.00 86.62 235 GLY A C 1
ATOM 1866 O O . GLY A 1 235 ? -0.834 0.635 6.793 1.00 86.62 235 GLY A O 1
ATOM 1867 N N . PHE A 1 236 ? 0.669 2.177 6.147 1.00 90.56 236 PHE A N 1
ATOM 1868 C CA . PHE A 1 236 ? 0.516 3.047 7.320 1.00 90.56 236 PHE A CA 1
ATOM 1869 C C . PHE A 1 236 ? 0.236 4.495 6.908 1.00 90.56 236 PHE A C 1
ATOM 1871 O O . PHE A 1 236 ? 1.014 5.087 6.160 1.00 90.56 236 PHE A O 1
ATOM 1878 N N . SER A 1 237 ? -0.844 5.084 7.422 1.00 86.75 237 SER A N 1
ATOM 1879 C CA . SER A 1 237 ? -1.161 6.503 7.241 1.00 86.75 237 SER A CA 1
ATOM 1880 C C . SER A 1 237 ? -1.846 7.097 8.476 1.00 86.75 237 SER A C 1
ATOM 1882 O O . SER A 1 237 ? -2.171 6.389 9.429 1.00 86.75 237 SER A O 1
ATOM 1884 N N . GLU A 1 238 ? -2.083 8.414 8.476 1.00 89.06 238 GLU A N 1
ATOM 1885 C CA . GLU A 1 238 ? -2.910 9.045 9.515 1.00 89.06 238 GLU A CA 1
ATOM 1886 C C . GLU A 1 238 ? -4.373 8.574 9.475 1.00 89.06 238 GLU A C 1
ATOM 1888 O O . GLU A 1 238 ? -5.078 8.690 10.473 1.00 89.06 238 GLU A O 1
ATOM 1893 N N . GLU A 1 239 ? -4.846 8.048 8.350 1.00 91.25 239 GLU A N 1
ATOM 1894 C CA . GLU A 1 239 ? -6.252 7.678 8.165 1.00 91.25 239 GLU A CA 1
ATOM 1895 C C . GLU A 1 239 ? -6.501 6.205 8.468 1.00 91.25 239 GLU A C 1
ATOM 1897 O O . GLU A 1 239 ? -7.566 5.848 8.974 1.00 91.25 239 GLU A O 1
ATOM 1902 N N . SER A 1 240 ? -5.532 5.344 8.166 1.00 93.44 240 SER A N 1
ATOM 1903 C CA . SER A 1 240 ? -5.725 3.906 8.245 1.00 93.44 240 SER A CA 1
ATOM 1904 C C . SER A 1 240 ? -4.429 3.126 8.423 1.00 93.44 240 SER A C 1
ATOM 1906 O O . SER A 1 240 ? -3.311 3.614 8.228 1.00 93.44 240 SER A O 1
ATOM 1908 N N . VAL A 1 241 ? -4.608 1.860 8.782 1.00 95.56 241 VAL A N 1
ATOM 1909 C CA . VAL A 1 241 ? -3.574 0.836 8.692 1.00 95.56 241 VAL A CA 1
ATOM 1910 C C . VAL A 1 241 ? -4.081 -0.354 7.894 1.00 95.56 241 VAL A C 1
ATOM 1912 O O . VAL A 1 241 ? -5.228 -0.773 8.043 1.00 95.56 241 VAL A O 1
ATOM 1915 N N . ILE A 1 242 ? -3.217 -0.888 7.038 1.00 93.88 242 ILE A N 1
ATOM 1916 C CA . ILE A 1 242 ? -3.514 -1.995 6.137 1.00 93.88 242 ILE A CA 1
ATOM 1917 C C . ILE A 1 242 ? -2.648 -3.182 6.524 1.00 93.88 242 ILE A C 1
ATOM 1919 O O . ILE A 1 242 ? -1.428 -3.111 6.411 1.00 93.88 242 ILE A O 1
ATOM 1923 N N . LEU A 1 243 ? -3.285 -4.274 6.943 1.00 93.62 243 LEU A N 1
ATOM 1924 C CA . LEU A 1 243 ? -2.618 -5.535 7.258 1.00 93.62 243 LEU A CA 1
ATOM 1925 C C . LEU A 1 243 ? -2.810 -6.538 6.121 1.00 93.62 243 LEU A C 1
ATOM 1927 O O . LEU A 1 243 ? -3.939 -6.783 5.688 1.00 93.62 243 LEU A O 1
ATOM 1931 N N . ILE A 1 244 ? -1.720 -7.148 5.661 1.00 89.38 244 ILE A N 1
ATOM 1932 C CA . ILE A 1 244 ? -1.741 -8.108 4.550 1.00 89.38 244 ILE A CA 1
ATOM 1933 C C . ILE A 1 244 ? -1.864 -9.543 5.068 1.00 89.38 244 ILE A C 1
ATOM 1935 O O . ILE A 1 244 ? -1.093 -9.987 5.918 1.00 89.38 244 ILE A O 1
ATOM 1939 N N . LYS A 1 245 ? -2.788 -10.320 4.494 1.00 88.56 245 LYS A N 1
ATOM 1940 C CA . LYS A 1 245 ? -2.935 -11.762 4.734 1.00 88.56 245 LYS A CA 1
ATOM 1941 C C . LYS A 1 245 ? -2.944 -12.549 3.435 1.00 88.56 245 LYS A C 1
ATOM 1943 O O . LYS A 1 245 ? -3.545 -12.141 2.452 1.00 88.56 245 LYS A O 1
ATOM 1948 N N . ARG A 1 246 ? -2.327 -13.727 3.433 1.00 85.19 246 ARG A N 1
ATOM 1949 C CA . ARG A 1 246 ? -2.305 -14.643 2.279 1.00 85.19 246 ARG A CA 1
ATOM 1950 C C . ARG A 1 246 ? -3.591 -15.446 2.138 1.00 85.19 246 ARG A C 1
ATOM 1952 O O . ARG A 1 246 ? -3.831 -16.043 1.098 1.00 85.19 246 ARG A O 1
ATOM 1959 N N . THR A 1 247 ? -4.401 -15.511 3.193 1.00 84.94 247 THR A N 1
ATOM 1960 C CA . THR A 1 247 ? -5.616 -16.327 3.217 1.00 84.94 247 THR A CA 1
ATOM 1961 C C . THR A 1 247 ? -6.816 -15.533 3.710 1.00 84.94 247 THR A C 1
ATOM 1963 O O . THR A 1 247 ? -6.704 -14.683 4.597 1.00 84.94 247 THR A O 1
ATOM 1966 N N . ARG A 1 248 ? -7.994 -15.878 3.178 1.00 87.31 248 ARG A N 1
ATOM 1967 C CA . ARG A 1 248 ? -9.280 -15.346 3.642 1.00 87.31 248 ARG A CA 1
ATOM 1968 C C . ARG A 1 248 ? -9.488 -15.609 5.132 1.00 87.31 248 ARG A C 1
ATOM 1970 O O . ARG A 1 248 ? -9.914 -14.720 5.860 1.00 87.31 248 ARG A O 1
ATOM 1977 N N . THR A 1 249 ? -9.177 -16.825 5.580 1.00 89.06 249 THR A N 1
ATOM 1978 C CA . THR A 1 249 ? -9.314 -17.226 6.985 1.00 89.06 249 THR A CA 1
ATOM 1979 C C . THR A 1 249 ? -8.462 -16.343 7.890 1.00 89.06 249 THR A C 1
ATOM 1981 O O . THR A 1 249 ? -8.993 -15.792 8.849 1.00 89.06 249 THR A O 1
ATOM 1984 N N . GLY A 1 250 ? -7.192 -16.115 7.540 1.00 89.56 250 GLY A N 1
ATOM 1985 C CA . GLY A 1 250 ? -6.305 -15.250 8.318 1.00 89.56 250 GLY A CA 1
ATOM 1986 C C . GLY A 1 250 ? -6.758 -13.786 8.352 1.00 89.56 250 GLY A C 1
ATOM 1987 O O . GLY A 1 250 ? -6.622 -13.127 9.380 1.00 89.56 250 GLY A O 1
ATOM 1988 N N . ALA A 1 251 ? -7.338 -13.271 7.263 1.00 91.44 251 ALA A N 1
ATOM 1989 C CA . ALA A 1 251 ? -7.951 -11.940 7.267 1.00 91.44 251 ALA A CA 1
ATOM 1990 C C . ALA A 1 251 ? -9.140 -11.870 8.237 1.00 91.44 251 ALA A C 1
ATOM 1992 O O . ALA A 1 251 ? -9.280 -10.911 8.993 1.00 91.44 251 ALA A O 1
ATOM 1993 N N . PHE A 1 252 ? -9.980 -12.905 8.267 1.00 90.75 252 PHE A N 1
ATOM 1994 C CA . PHE A 1 252 ? -11.157 -12.930 9.136 1.00 90.75 252 PHE A CA 1
ATOM 1995 C C . PHE A 1 252 ? -10.803 -13.180 10.605 1.00 90.75 252 PHE A C 1
ATOM 1997 O O . PHE A 1 252 ? -11.502 -12.694 11.489 1.00 90.75 252 PHE A O 1
ATOM 2004 N N . GLU A 1 253 ? -9.700 -13.867 10.894 1.00 91.12 253 GLU A N 1
ATOM 2005 C CA . GLU A 1 253 ? -9.139 -13.946 12.248 1.00 91.12 253 GLU A CA 1
ATOM 2006 C C . GLU A 1 253 ? -8.751 -12.563 12.785 1.00 91.12 253 GLU A C 1
ATOM 2008 O O . GLU A 1 253 ? -9.095 -12.238 13.921 1.00 91.12 253 GLU A O 1
ATOM 2013 N N . ILE A 1 254 ? -8.124 -11.715 11.958 1.00 92.94 254 ILE A N 1
ATOM 2014 C CA . ILE A 1 254 ? -7.834 -10.322 12.330 1.00 92.94 254 ILE A CA 1
ATOM 2015 C C . ILE A 1 254 ? -9.130 -9.565 12.637 1.00 92.94 254 ILE A C 1
ATOM 2017 O O . ILE A 1 254 ? -9.230 -8.926 13.681 1.00 92.94 254 ILE A O 1
ATOM 2021 N N . ILE A 1 255 ? -10.136 -9.662 11.764 1.00 92.12 255 ILE A N 1
ATOM 2022 C CA . ILE A 1 255 ? -11.429 -8.979 11.943 1.00 92.12 255 ILE A CA 1
ATOM 2023 C C . ILE A 1 255 ? -12.079 -9.359 13.273 1.00 92.12 255 ILE A C 1
ATOM 2025 O O . ILE A 1 255 ? -12.497 -8.478 14.024 1.00 92.12 255 ILE A O 1
ATOM 2029 N N . ARG A 1 256 ? -12.129 -10.660 13.588 1.00 89.62 256 ARG A N 1
ATOM 2030 C CA . ARG A 1 256 ? -12.712 -11.158 14.842 1.00 89.62 256 ARG A CA 1
ATOM 2031 C C . ARG A 1 256 ? -11.967 -10.633 16.073 1.00 89.62 256 ARG A C 1
ATOM 2033 O O . ARG A 1 256 ? -12.592 -10.420 17.107 1.00 89.62 256 ARG A O 1
ATOM 2040 N N . ALA A 1 257 ? -10.659 -10.395 15.971 1.00 91.44 257 ALA A N 1
ATOM 2041 C CA . ALA A 1 257 ? -9.859 -9.844 17.063 1.00 91.44 257 ALA A CA 1
ATOM 2042 C C . ALA A 1 257 ? -10.029 -8.321 17.257 1.00 91.44 257 ALA A C 1
ATOM 2044 O O . ALA A 1 257 ? -9.772 -7.828 18.355 1.00 91.44 257 ALA A O 1
ATOM 2045 N N . LEU A 1 258 ? -10.463 -7.578 16.229 1.00 91.94 258 LEU A N 1
ATOM 2046 C CA . LEU A 1 258 ? -10.563 -6.111 16.238 1.00 91.94 258 LEU A CA 1
ATOM 2047 C C . LEU A 1 258 ? -11.792 -5.593 16.996 1.00 91.94 258 LEU A C 1
ATOM 2049 O O . LEU A 1 258 ? -11.699 -5.171 18.147 1.00 91.94 258 LEU A O 1
ATOM 2053 N N . CYS A 1 259 ? -12.948 -5.588 16.335 1.00 89.81 259 CYS A N 1
ATOM 2054 C CA . CYS A 1 259 ? -14.211 -5.169 16.919 1.00 89.81 259 CYS A CA 1
ATOM 2055 C C . CYS A 1 259 ? -15.373 -5.838 16.193 1.00 89.81 259 CYS A C 1
ATOM 2057 O O . CYS A 1 259 ? -15.574 -5.617 15.000 1.00 89.81 259 CYS A O 1
ATOM 2059 N N . HIS A 1 260 ? -16.153 -6.619 16.937 1.00 86.81 260 HIS A N 1
ATOM 2060 C CA . HIS A 1 260 ? -17.289 -7.362 16.402 1.00 86.81 260 HIS A CA 1
ATOM 2061 C C . HIS A 1 260 ? -18.337 -6.440 15.759 1.00 86.81 260 HIS A C 1
ATOM 2063 O O . HIS A 1 260 ? -18.784 -6.698 14.646 1.00 86.81 260 HIS A O 1
ATOM 2069 N N . ASP A 1 261 ? -18.659 -5.317 16.403 1.00 88.56 261 ASP A N 1
ATOM 2070 C CA . ASP A 1 261 ? -19.707 -4.393 15.940 1.00 88.56 261 ASP A CA 1
ATOM 2071 C C . ASP A 1 261 ? -19.346 -3.654 14.643 1.00 88.56 261 ASP A C 1
ATOM 2073 O O . ASP A 1 261 ? -20.219 -3.110 13.971 1.00 88.56 261 ASP A O 1
ATOM 2077 N N . LYS A 1 262 ? -18.057 -3.635 14.285 1.00 90.00 262 LYS A N 1
ATOM 2078 C CA . LYS A 1 262 ? -17.527 -2.998 13.069 1.00 90.00 262 LYS A CA 1
ATOM 2079 C C . LYS A 1 262 ? -17.017 -4.023 12.060 1.00 90.00 262 LYS A C 1
ATOM 2081 O O . LYS A 1 262 ? -16.354 -3.646 11.095 1.00 90.00 262 LYS A O 1
ATOM 2086 N N . ALA A 1 263 ? -17.295 -5.310 12.279 1.00 90.19 263 ALA A N 1
ATOM 2087 C CA . ALA A 1 263 ? -16.909 -6.356 11.350 1.00 90.19 263 ALA A CA 1
ATOM 2088 C C . ALA A 1 263 ? -17.600 -6.131 9.989 1.00 90.19 263 ALA A C 1
ATOM 2090 O O . ALA A 1 263 ? -18.810 -5.892 9.944 1.00 90.19 263 ALA A O 1
ATOM 2091 N N . PRO A 1 264 ? -16.862 -6.205 8.870 1.00 89.25 264 PRO A N 1
ATOM 2092 C CA . PRO A 1 264 ? -17.439 -5.988 7.558 1.00 89.25 264 PRO A CA 1
ATOM 2093 C C . PRO A 1 264 ? -18.407 -7.113 7.198 1.00 89.25 264 PRO A C 1
ATOM 2095 O O . PRO A 1 264 ? -18.131 -8.297 7.397 1.00 89.25 264 PRO A O 1
ATOM 2098 N N . THR A 1 265 ? -19.527 -6.733 6.594 1.00 88.25 265 THR A N 1
ATOM 2099 C CA . THR A 1 265 ? -20.527 -7.661 6.044 1.00 88.25 265 THR A CA 1
ATOM 2100 C C . THR A 1 265 ? -20.285 -7.975 4.569 1.00 88.25 265 THR A C 1
ATOM 2102 O O . THR A 1 265 ? -20.955 -8.837 3.998 1.00 88.25 265 THR A O 1
ATOM 2105 N N . VAL A 1 266 ? -19.323 -7.295 3.939 1.00 88.38 266 VAL A N 1
ATOM 2106 C CA . VAL A 1 266 ? -18.961 -7.446 2.528 1.00 88.38 266 VAL A CA 1
ATOM 2107 C C . VAL A 1 266 ? -17.447 -7.404 2.335 1.00 88.38 266 VAL A C 1
ATOM 2109 O O . VAL A 1 266 ? -16.724 -6.790 3.115 1.00 88.38 266 VAL A O 1
ATOM 2112 N N . MET A 1 267 ? -16.974 -8.075 1.289 1.00 91.06 267 MET A N 1
ATOM 2113 C CA . MET A 1 267 ? -15.591 -8.091 0.829 1.00 91.06 267 MET A CA 1
ATOM 2114 C C . MET A 1 267 ? -15.543 -7.468 -0.556 1.00 91.06 267 MET A C 1
ATOM 2116 O O . MET A 1 267 ? -16.351 -7.811 -1.419 1.00 91.06 267 MET A O 1
ATOM 2120 N N . HIS A 1 268 ? -14.560 -6.614 -0.789 1.00 87.44 268 HIS A N 1
ATOM 2121 C CA . HIS A 1 268 ? -14.276 -6.084 -2.111 1.00 87.44 268 HIS A CA 1
ATOM 2122 C C . HIS A 1 268 ? -13.320 -7.025 -2.843 1.00 87.44 268 HIS A C 1
ATOM 2124 O O . HIS A 1 268 ? -12.320 -7.451 -2.278 1.00 87.44 268 HIS A O 1
ATOM 2130 N N . VAL A 1 269 ? -13.616 -7.386 -4.084 1.00 82.31 269 VAL A N 1
ATOM 2131 C CA . VAL A 1 269 ? -12.809 -8.298 -4.900 1.00 82.31 269 VAL A CA 1
ATOM 2132 C C . VAL A 1 269 ? -12.298 -7.533 -6.108 1.00 82.31 269 VAL A C 1
ATOM 2134 O O . VAL A 1 269 ? -13.088 -7.079 -6.934 1.00 82.31 269 VAL A O 1
ATOM 2137 N N . GLU A 1 270 ? -10.979 -7.376 -6.204 1.00 73.81 270 GLU A N 1
ATOM 2138 C CA . GLU A 1 270 ? -10.338 -6.798 -7.383 1.00 73.81 270 GLU A CA 1
ATOM 2139 C C . GLU A 1 270 ? -10.339 -7.823 -8.519 1.00 73.81 270 GLU A C 1
ATOM 2141 O O . GLU A 1 270 ? -9.797 -8.929 -8.403 1.00 73.81 270 GLU A O 1
ATOM 2146 N N . HIS A 1 271 ? -10.932 -7.425 -9.640 1.00 61.88 271 HIS A N 1
ATOM 2147 C CA . HIS A 1 271 ? -10.913 -8.170 -10.890 1.00 61.88 271 HIS A CA 1
ATOM 2148 C C . HIS A 1 271 ? -9.968 -7.500 -11.885 1.00 61.88 271 HIS A C 1
ATOM 2150 O O . HIS A 1 271 ? -9.478 -6.397 -11.665 1.00 61.88 271 HIS A O 1
ATOM 2156 N N . ALA A 1 272 ? -9.732 -8.151 -13.028 1.00 48.56 272 ALA A N 1
ATOM 2157 C CA . ALA A 1 272 ? -8.967 -7.537 -14.117 1.00 48.56 272 ALA A CA 1
ATOM 2158 C C . ALA A 1 272 ? -9.591 -6.214 -14.601 1.00 48.56 272 ALA A C 1
ATOM 2160 O O . ALA A 1 272 ? -8.884 -5.353 -15.112 1.00 48.56 272 ALA A O 1
ATOM 2161 N N . ILE A 1 273 ? -10.910 -6.065 -14.441 1.00 42.88 273 ILE A N 1
ATOM 2162 C CA . ILE A 1 273 ? -11.649 -4.842 -14.735 1.00 42.88 273 ILE A CA 1
ATOM 2163 C C . ILE A 1 273 ? -12.594 -4.578 -13.560 1.00 42.88 273 ILE A C 1
ATOM 2165 O O . ILE A 1 273 ? -13.607 -5.259 -13.405 1.00 42.88 273 ILE A O 1
ATOM 2169 N N . GLY A 1 274 ? -12.261 -3.577 -12.746 1.00 49.94 274 GLY A N 1
ATOM 2170 C CA . GLY A 1 274 ? -13.111 -3.087 -11.661 1.00 49.94 274 GLY A CA 1
ATOM 2171 C C . GLY A 1 274 ? -13.034 -3.878 -10.350 1.00 49.94 274 GLY A C 1
ATOM 2172 O O . GLY A 1 274 ? -12.221 -4.784 -10.172 1.00 49.94 274 GLY A O 1
ATOM 2173 N N . VAL A 1 275 ? -13.895 -3.480 -9.412 1.00 68.19 275 VAL A N 1
ATOM 2174 C CA . VAL A 1 275 ? -14.014 -4.061 -8.070 1.00 68.19 275 VAL A CA 1
ATOM 2175 C C . VAL A 1 275 ? -15.452 -4.528 -7.869 1.00 68.19 275 VAL A C 1
ATOM 2177 O O . VAL A 1 275 ? -16.390 -3.762 -8.081 1.00 68.19 275 VAL A O 1
ATOM 2180 N N . GLU A 1 276 ? -15.623 -5.779 -7.457 1.00 77.31 276 GLU A N 1
ATOM 2181 C CA . GLU A 1 276 ? -16.916 -6.358 -7.088 1.00 77.31 276 GLU A CA 1
ATOM 2182 C C . GLU A 1 276 ? -17.086 -6.353 -5.565 1.00 77.31 276 GLU A C 1
ATOM 2184 O O . GLU A 1 276 ? -16.126 -6.568 -4.832 1.00 77.31 276 GLU A O 1
ATOM 2189 N N . THR A 1 277 ? -18.307 -6.152 -5.071 1.00 84.88 277 THR A N 1
ATOM 2190 C CA . THR A 1 277 ? -18.630 -6.279 -3.643 1.00 84.88 277 THR A CA 1
ATOM 2191 C C . THR A 1 277 ? -19.388 -7.582 -3.410 1.00 84.88 277 THR A C 1
ATOM 2193 O O . THR A 1 277 ? -20.489 -7.760 -3.928 1.00 84.88 277 THR A O 1
ATOM 2196 N N . VAL A 1 278 ? -18.817 -8.482 -2.612 1.00 84.56 278 VAL A N 1
ATOM 2197 C CA . VAL A 1 278 ? -19.354 -9.823 -2.343 1.00 84.56 278 VAL A CA 1
ATOM 2198 C C . VAL A 1 278 ? -19.731 -9.948 -0.861 1.00 84.56 278 VAL A C 1
ATOM 2200 O O . VAL A 1 278 ? -18.929 -9.567 -0.009 1.00 84.56 278 VAL A O 1
ATOM 2203 N N . PRO A 1 279 ? -20.905 -10.498 -0.502 1.00 86.50 279 PRO A N 1
ATOM 2204 C CA . PRO A 1 279 ? -21.277 -10.715 0.896 1.00 86.50 279 PRO A CA 1
ATOM 2205 C C . PRO A 1 279 ? -20.281 -11.608 1.648 1.00 86.50 279 PRO A C 1
ATOM 2207 O O . PRO A 1 279 ? -19.816 -12.629 1.133 1.00 86.50 279 PRO A O 1
ATOM 2210 N N . ILE A 1 280 ? -19.998 -11.261 2.902 1.00 85.19 280 ILE A N 1
ATOM 2211 C CA . ILE A 1 280 ? -19.221 -12.085 3.824 1.00 85.19 280 ILE A CA 1
ATOM 2212 C C . ILE A 1 280 ? -20.169 -12.720 4.838 1.00 85.19 280 ILE A C 1
ATOM 2214 O O . ILE A 1 280 ? -20.875 -12.029 5.565 1.00 85.19 280 ILE A O 1
ATOM 2218 N N . SER A 1 281 ? -20.112 -14.046 4.955 1.00 64.38 281 SER A N 1
ATOM 2219 C CA . SER A 1 281 ? -20.585 -14.727 6.157 1.00 64.38 281 SER A CA 1
ATOM 2220 C C . SER A 1 281 ? -19.434 -14.773 7.159 1.00 64.38 281 SER A C 1
ATOM 2222 O O . SER A 1 281 ? -18.522 -15.589 7.010 1.00 64.38 281 SER A O 1
ATOM 2224 N N . VAL A 1 282 ? -19.452 -13.884 8.151 1.00 56.25 282 VAL A N 1
ATOM 2225 C CA . VAL A 1 282 ? -18.565 -13.979 9.317 1.00 56.25 282 VAL A CA 1
ATOM 2226 C C . VAL A 1 282 ? -19.228 -14.975 10.272 1.00 56.25 282 VAL A C 1
ATOM 2228 O O . VAL A 1 282 ? -20.010 -14.584 11.129 1.00 56.25 282 VAL A O 1
ATOM 2231 N N . GLN A 1 283 ? -19.031 -16.275 10.028 1.00 47.84 283 GLN A N 1
ATOM 2232 C CA . GLN A 1 283 ? -19.352 -17.315 11.017 1.00 47.84 283 GLN A CA 1
ATOM 2233 C C . GLN A 1 283 ? -18.242 -17.404 12.060 1.00 47.84 283 GLN A C 1
ATOM 2235 O O . GLN A 1 283 ? -17.064 -17.194 11.678 1.00 47.84 283 GLN A O 1
#

Sequence (283 aa):
MKAARTMKLRFSIPVLLIVAVAIAIGFKYAHAQAQFDVSCSHLKKMYVYELRGQTKLNFVETSKGKEDFWRFTSAHTHQNVAITFDNNVLLEDRVYSPTESIPSIHFPSRDAAEQAARSMCPELLAESPLPSAKPPLPVTPPESINGPAFPLSCDDIASIEVFKQKDRIWRDDSGDGYYYLVIITFAPNVGKRFMRFVESSPEQWLGEHADISRKYVQIRANGTRLTSDAPLYDGFSEESVILIKRTRTGAFEIIRALCHDKAPTVMHVEHAIGVETVPISVQ

Radius of gyration: 24.08 Å; chains: 1; bounding box: 86×60×56 Å

Foldseek 3Di:
DDDDDDDDPDDDPVVVVVVVVVVVVVVVVVDPAAEDEDAPQQAQAWEWDDDPNWIWIAGDGDPVNLVVQLVSLQVQAQGWHFYHYPNHTQDIDGSPFRGSGDDIGTDPDSVRSLVVVCVHHVVRYDYHDDCDPDDPDPPPPPPVVVPDAAEAELQQFPAWAKEWAQDPDCQPPQPVRTKIKIKTFTDPPVLVVQVVQQVPADWFFDDPVSPDIFGQHWHAAPNDIQDAPCRRPWHGGSTITIGMGSDPVSSLVNLVRHDPVRRDQWHWYDDPPDIDIGGDDSD

Organism: NCBI:txid370038

Secondary structure (DSSP, 8-state):
------------HHHHHHHHHHHHHHHHHTT--EEEE--GGGEEEEEEEEETTEEEEEEEE-HHHHHHHHHHHHHTTTSEEEEEETTEEEEEEE--S--SSPPPEEESSHHHHHHHHHHH-GGGBPPPPPPPSS--------GGGGS--EEE-GGGEEEEEEEEEE-SS-TTTSTTSEEEEEEEEEPTTTHHHHHHHHHHSPEEEETTTT-EEEE---EEETTEEE--SSTTS-EE-SSEEEEEESSHHHHHHHHHHH-GGG--SEEEEE-SSSEEEEE----